Protein AF-A0A453BLA8-F1 (afdb_monomer_lite)

Secondary structure (DSSP, 8-state):
------------------------HHHHHHHHHH--HHHHHHHHHHHHHHT--TT-B-TTS-BHHHHHHHTT-HHHHHHHHHTT--TTPPPSSS---HHHHHHHTT-HHHHHHHHHTT--TT---TTS--SGGGTSS-----S-S-TT--BS--EEEEE-GGGTT-SSS-SEEEEEEE-GGGTT--EEEEEE-SSEEEEEETT--EEEEE--TTTTTSS-----

Foldseek 3Di:
DDDDDDDDDDDDPPPPPDPPPQLDQVQLLVCLQPNDPVSNVVSLVSCVVVVHDQLDADPQQDGSLLNNLLNLVQVSNLVSLVSPHDQCRAGDPFRDGSLLNCLLVVSVSSNVSSVVSPRDQCRATPVRDGSVCNFDPPPPPPQPPDQPQWDQWDWFFAACCQPQRCCPDGHHGPDTDTNCVSHPFGWDDKGGGPFKIWTAGPVGDIDIGGNCPPCSRVDPDPDD

Sequence (224 aa):
MEPLVSLPGALKQAGTRRPCTGCSVKDLCLVSKQGSIAEVESALALIKKNGGSIDGRNAFGLGALHLATWRNHLPIVRRLLDAGANPDARDGESGWSSLHRALHFGHLCIAGVLLQFGASLNLEDTKGRTPIDLLSGPVSQTNGDSPNSVATEVFSWGSGTNYQLGTGNAHIQKLPCKVDALHGSYIKTVAASKFHSVAVSSDGELYTWGFGRGGRLGHPDIQR

Structure (mmCIF, N/CA/C/O backbone):
data_AF-A0A453BLA8-F1
#
_entry.id   AF-A0A453BLA8-F1
#
loop_
_atom_site.group_PDB
_atom_site.id
_atom_site.type_symbol
_atom_site.label_atom_id
_atom_site.label_alt_id
_atom_site.label_comp_id
_atom_site.label_asym_id
_atom_site.label_entity_id
_atom_site.label_seq_id
_atom_site.pdbx_PDB_ins_code
_atom_site.Cartn_x
_atom_site.Cartn_y
_atom_site.Cartn_z
_atom_site.occupancy
_atom_site.B_iso_or_equiv
_atom_site.auth_seq_id
_atom_site.auth_comp_id
_atom_site.auth_asym_id
_atom_site.auth_atom_id
_atom_site.pdbx_PDB_model_num
ATOM 1 N N . MET A 1 1 ? 77.393 12.304 -40.694 1.00 42.38 1 MET A N 1
ATOM 2 C CA . MET A 1 1 ? 76.304 13.268 -40.958 1.00 42.38 1 MET A CA 1
ATOM 3 C C . MET A 1 1 ? 75.342 12.529 -41.873 1.00 42.38 1 MET A C 1
ATOM 5 O O . MET A 1 1 ? 75.514 12.548 -43.080 1.00 42.38 1 MET A O 1
ATOM 9 N N . GLU A 1 2 ? 74.462 11.732 -41.274 1.00 31.78 2 GLU A N 1
ATOM 10 C CA . GLU A 1 2 ? 73.517 10.859 -41.982 1.00 31.78 2 GLU A CA 1
ATOM 11 C C . GLU A 1 2 ? 72.284 11.660 -42.418 1.00 31.78 2 GLU A C 1
ATOM 13 O O . GLU A 1 2 ? 71.782 12.464 -41.625 1.00 31.78 2 GLU A O 1
ATOM 18 N N . PRO A 1 3 ? 71.746 11.398 -43.619 1.00 37.59 3 PRO A N 1
ATOM 19 C CA . PRO A 1 3 ? 70.325 11.586 -43.864 1.00 37.59 3 PRO A CA 1
ATOM 20 C C . PRO A 1 3 ? 69.637 10.335 -44.447 1.00 37.59 3 PRO A C 1
ATOM 22 O O . PRO A 1 3 ? 70.272 9.445 -45.000 1.00 37.59 3 PRO A O 1
ATOM 25 N N . LEU A 1 4 ? 68.300 10.387 -44.383 1.00 33.56 4 LEU A N 1
ATOM 26 C CA . LEU A 1 4 ? 67.273 9.539 -45.012 1.00 33.56 4 LEU A CA 1
ATOM 27 C C . LEU A 1 4 ? 66.902 8.199 -44.357 1.00 33.56 4 LEU A C 1
ATOM 29 O O . LEU A 1 4 ? 67.447 7.156 -44.686 1.00 33.56 4 LEU A O 1
ATOM 33 N N . VAL A 1 5 ? 65.777 8.224 -43.628 1.00 33.88 5 VAL A N 1
ATOM 34 C CA . VAL A 1 5 ? 64.708 7.217 -43.770 1.00 33.88 5 VAL A CA 1
ATOM 35 C C . VAL A 1 5 ? 63.345 7.918 -43.706 1.00 33.88 5 VAL A C 1
ATOM 37 O O . VAL A 1 5 ? 63.072 8.692 -42.790 1.00 33.88 5 VAL A O 1
ATOM 40 N N . SER A 1 6 ? 62.483 7.634 -44.683 1.00 35.19 6 SER A N 1
ATOM 41 C CA . SER A 1 6 ? 61.051 7.958 -44.687 1.00 35.19 6 SER A CA 1
ATOM 42 C C . SER A 1 6 ? 60.229 6.747 -44.227 1.00 35.19 6 SER A C 1
ATOM 44 O O . SER A 1 6 ? 60.559 5.625 -44.598 1.00 35.19 6 SER A O 1
ATOM 46 N N . LEU A 1 7 ? 59.114 6.966 -43.516 1.00 31.83 7 LEU A N 1
ATOM 47 C CA . LEU A 1 7 ? 57.967 6.042 -43.454 1.00 31.83 7 LEU A CA 1
ATOM 48 C C . LEU A 1 7 ? 56.661 6.813 -43.143 1.00 31.83 7 LEU A C 1
ATOM 50 O O . LEU A 1 7 ? 56.719 7.834 -42.454 1.00 31.83 7 LEU A O 1
ATOM 54 N N . PRO A 1 8 ? 55.486 6.364 -43.640 1.00 33.34 8 PRO A N 1
ATOM 55 C CA . PRO A 1 8 ? 54.230 7.111 -43.586 1.00 33.34 8 PRO A CA 1
ATOM 56 C C . PRO A 1 8 ? 53.448 6.870 -42.287 1.00 33.34 8 PRO A C 1
ATOM 58 O O . PRO A 1 8 ? 53.276 5.736 -41.839 1.00 33.34 8 PRO A O 1
ATOM 61 N N . GLY A 1 9 ? 52.896 7.948 -41.726 1.00 29.72 9 GLY A N 1
ATOM 62 C CA . GLY A 1 9 ? 51.940 7.894 -40.624 1.00 29.72 9 GLY A CA 1
ATOM 63 C C . GLY A 1 9 ? 50.567 7.418 -41.097 1.00 29.72 9 GLY A C 1
ATOM 64 O O . GLY A 1 9 ? 49.872 8.119 -41.830 1.00 29.72 9 GLY A O 1
ATOM 65 N N . ALA A 1 10 ? 50.160 6.229 -40.656 1.00 32.72 10 ALA A N 1
ATOM 66 C CA . ALA A 1 10 ? 48.800 5.734 -40.820 1.00 32.72 10 ALA A CA 1
ATOM 67 C C . ALA A 1 10 ? 47.852 6.447 -39.838 1.00 32.72 10 ALA A C 1
ATOM 69 O O . ALA A 1 10 ? 47.959 6.297 -38.619 1.00 32.72 10 ALA A O 1
ATOM 70 N N . LEU A 1 11 ? 46.890 7.192 -40.383 1.00 32.50 11 LEU A N 1
ATOM 71 C CA . LEU A 1 11 ? 45.719 7.702 -39.672 1.00 32.50 11 LEU A CA 1
ATOM 72 C C . LEU A 1 11 ? 44.870 6.523 -39.168 1.00 32.50 11 LEU A C 1
ATOM 74 O O . LEU A 1 11 ? 44.087 5.944 -39.920 1.00 32.50 11 LEU A O 1
ATOM 78 N N . LYS A 1 12 ? 44.976 6.180 -37.880 1.00 34.94 12 LYS A N 1
ATOM 79 C CA . LYS A 1 12 ? 43.917 5.427 -37.196 1.00 34.94 12 LYS A CA 1
ATOM 80 C C . LYS A 1 12 ? 42.827 6.412 -36.796 1.00 34.94 12 LYS A C 1
ATOM 82 O O . LYS A 1 12 ? 42.978 7.160 -35.834 1.00 34.94 12 LYS A O 1
ATOM 87 N N . GLN A 1 13 ? 41.731 6.399 -37.554 1.00 31.89 13 GLN A N 1
ATOM 88 C CA . GLN A 1 13 ? 40.464 6.993 -37.147 1.00 31.89 13 GLN A CA 1
ATOM 89 C C . GLN A 1 13 ? 40.097 6.459 -35.759 1.00 31.89 13 GLN A C 1
ATOM 91 O O . GLN A 1 13 ? 39.792 5.278 -35.582 1.00 31.89 13 GLN A O 1
ATOM 96 N N . ALA A 1 14 ? 40.148 7.345 -34.768 1.00 30.17 14 ALA A N 1
ATOM 97 C CA . ALA A 1 14 ? 39.510 7.127 -33.490 1.00 30.17 14 ALA A CA 1
ATOM 98 C C . ALA A 1 14 ? 38.005 7.043 -33.757 1.00 30.17 14 ALA A C 1
ATOM 100 O O . ALA A 1 14 ? 37.343 8.055 -33.981 1.00 30.17 14 ALA A O 1
ATOM 101 N N . GLY A 1 15 ? 37.481 5.817 -33.793 1.00 30.30 15 GLY A N 1
ATOM 102 C CA . GLY A 1 15 ? 36.049 5.583 -33.774 1.00 30.30 15 GLY A CA 1
ATOM 103 C C . GLY A 1 15 ? 35.478 6.300 -32.560 1.00 30.30 15 GLY A C 1
ATOM 104 O O . GLY A 1 15 ? 35.767 5.937 -31.419 1.00 30.30 15 GLY A O 1
ATOM 105 N N . THR A 1 16 ? 34.697 7.342 -32.814 1.00 33.53 16 THR A N 1
ATOM 106 C CA . THR A 1 16 ? 33.857 8.004 -31.829 1.00 33.53 16 THR A CA 1
ATOM 107 C C . THR A 1 16 ? 32.910 6.955 -31.263 1.00 33.53 16 THR A C 1
ATOM 109 O O . THR A 1 16 ? 31.847 6.669 -31.814 1.00 33.53 16 THR A O 1
ATOM 112 N N . ARG A 1 17 ? 33.306 6.334 -30.147 1.00 36.91 17 ARG A N 1
ATOM 113 C CA . ARG A 1 17 ? 32.373 5.594 -29.303 1.00 36.91 17 ARG A CA 1
ATOM 114 C C . ARG A 1 17 ? 31.345 6.612 -28.829 1.00 36.91 17 ARG A C 1
ATOM 116 O O . ARG A 1 17 ? 31.612 7.401 -27.928 1.00 36.91 17 ARG A O 1
ATOM 123 N N . ARG A 1 18 ? 30.180 6.613 -29.485 1.00 34.94 18 ARG A N 1
ATOM 124 C CA . ARG A 1 18 ? 28.969 7.247 -28.963 1.00 34.94 18 ARG A CA 1
ATOM 125 C C . ARG A 1 18 ? 28.819 6.803 -27.505 1.00 34.94 18 ARG A C 1
ATOM 127 O O . ARG A 1 18 ? 28.954 5.603 -27.249 1.00 34.94 18 ARG A O 1
ATOM 134 N N . PRO A 1 19 ? 28.542 7.707 -26.554 1.00 32.00 19 PRO A N 1
ATOM 135 C CA . PRO A 1 19 ? 28.147 7.263 -25.236 1.00 32.00 19 PRO A CA 1
ATOM 136 C C . PRO A 1 19 ? 26.821 6.530 -25.421 1.00 32.00 19 PRO A C 1
ATOM 138 O O . PRO A 1 19 ? 25.814 7.129 -25.794 1.00 32.00 19 PRO A O 1
ATOM 141 N N . CYS A 1 20 ? 26.834 5.212 -25.238 1.00 30.81 20 CYS A N 1
ATOM 142 C CA . CYS A 1 20 ? 25.615 4.454 -25.023 1.00 30.81 20 CYS A CA 1
ATOM 143 C C . CYS A 1 20 ? 24.984 5.046 -23.763 1.00 30.81 20 CYS A C 1
ATOM 145 O O . CYS A 1 20 ? 25.438 4.759 -22.657 1.00 30.81 20 CYS A O 1
ATOM 147 N N . THR A 1 21 ? 23.991 5.919 -23.914 1.00 44.19 21 THR A N 1
ATOM 148 C CA . THR A 1 21 ? 23.193 6.423 -22.796 1.00 44.19 21 THR A CA 1
ATOM 149 C C . THR A 1 21 ? 22.306 5.276 -22.328 1.00 44.19 21 THR A C 1
ATOM 151 O O . THR A 1 21 ? 21.144 5.160 -22.708 1.00 44.19 21 THR A O 1
ATOM 154 N N . GLY A 1 22 ? 22.904 4.332 -21.604 1.00 49.56 22 GLY A N 1
ATOM 155 C CA . GLY A 1 22 ? 22.178 3.240 -20.981 1.00 49.56 22 GLY A CA 1
ATOM 156 C C . GLY A 1 22 ? 21.259 3.821 -19.919 1.00 49.56 22 GLY A C 1
ATOM 157 O O . GLY A 1 22 ? 21.745 4.558 -19.063 1.00 49.56 22 GLY A O 1
ATOM 158 N N . CYS A 1 23 ? 19.961 3.490 -19.963 1.00 52.75 23 CYS A N 1
ATOM 159 C CA . CYS A 1 23 ? 19.088 3.717 -18.811 1.00 52.75 23 CYS A CA 1
ATOM 160 C C . CYS A 1 23 ? 19.775 3.081 -17.618 1.00 52.75 23 CYS A C 1
ATOM 162 O O . CYS A 1 23 ? 19.978 1.865 -17.570 1.00 52.75 23 CYS A O 1
ATOM 164 N N . SER A 1 24 ? 20.138 3.918 -16.672 1.00 68.62 24 SER A N 1
ATOM 165 C CA . SER A 1 24 ? 20.572 3.485 -15.371 1.00 68.62 24 SER A CA 1
ATOM 166 C C . SER A 1 24 ? 19.341 3.186 -14.521 1.00 68.62 24 SER A C 1
ATOM 168 O O . SER A 1 24 ? 18.249 3.710 -14.739 1.00 68.62 24 SER A O 1
ATOM 170 N N . VAL A 1 25 ? 19.535 2.398 -13.470 1.00 66.94 25 VAL A N 1
ATOM 171 C CA . VAL A 1 25 ? 18.564 2.250 -12.376 1.00 66.94 25 VAL A CA 1
ATOM 172 C C . VAL A 1 25 ? 18.066 3.615 -11.861 1.00 66.94 25 VAL A C 1
ATOM 174 O O . VAL A 1 25 ? 16.917 3.741 -11.441 1.00 66.94 25 VAL A O 1
ATOM 177 N N . LYS A 1 26 ? 18.900 4.667 -11.934 1.00 71.88 26 LYS A N 1
ATOM 178 C CA . LYS A 1 26 ? 18.507 6.032 -11.549 1.00 71.88 26 LYS A CA 1
ATOM 179 C C . LYS A 1 26 ? 17.377 6.568 -12.428 1.00 71.88 26 LYS A C 1
ATOM 181 O O . LYS A 1 26 ? 16.494 7.236 -11.898 1.00 71.88 26 LYS A O 1
ATOM 186 N N . ASP A 1 27 ? 17.377 6.236 -13.715 1.00 81.12 27 ASP A N 1
ATOM 187 C CA . ASP A 1 27 ? 16.380 6.711 -14.673 1.00 81.12 27 ASP A CA 1
ATOM 188 C C . ASP A 1 27 ? 15.026 6.045 -14.419 1.00 81.12 27 ASP A C 1
ATOM 190 O O . ASP A 1 27 ? 14.024 6.748 -14.319 1.00 81.12 27 ASP A O 1
ATOM 194 N N . LEU A 1 28 ? 14.994 4.724 -14.179 1.00 88.38 28 LEU A N 1
ATOM 195 C CA . LEU A 1 28 ? 13.755 4.018 -13.822 1.00 88.38 28 LEU A CA 1
ATOM 196 C C . LEU A 1 28 ? 13.168 4.531 -12.499 1.00 88.38 28 LEU A C 1
ATOM 198 O O . LEU A 1 28 ? 11.965 4.786 -12.406 1.00 88.38 28 LEU A O 1
ATOM 202 N N . CYS A 1 29 ? 14.005 4.716 -11.475 1.00 89.12 29 CYS A N 1
ATOM 203 C CA . CYS A 1 29 ? 13.566 5.268 -10.194 1.00 89.12 29 CYS A CA 1
ATOM 204 C C . CYS A 1 29 ? 13.018 6.697 -10.340 1.00 89.12 29 CYS A C 1
ATOM 206 O O . CYS A 1 29 ? 12.020 7.040 -9.703 1.00 89.12 29 CYS A O 1
ATOM 208 N N . LEU A 1 30 ? 13.638 7.527 -11.183 1.00 86.75 30 LEU A N 1
ATOM 209 C CA . LEU A 1 30 ? 13.192 8.894 -11.438 1.00 86.75 30 LEU A CA 1
ATOM 210 C C . LEU A 1 30 ? 11.819 8.922 -12.126 1.00 86.75 30 LEU A C 1
ATOM 212 O O . LEU A 1 30 ? 10.900 9.567 -11.615 1.00 86.75 30 LEU A O 1
ATOM 216 N N . VAL A 1 31 ? 11.649 8.181 -13.227 1.00 89.75 31 VAL A N 1
ATOM 217 C CA . VAL A 1 31 ? 10.369 8.147 -13.960 1.00 89.75 31 VAL A CA 1
ATOM 218 C C . VAL A 1 31 ? 9.265 7.462 -13.154 1.00 89.75 31 VAL A C 1
ATOM 220 O O . VAL A 1 31 ? 8.116 7.869 -13.231 1.00 89.75 31 VAL A O 1
ATOM 223 N N . SER A 1 32 ? 9.591 6.513 -12.273 1.00 88.44 32 SER A N 1
ATOM 224 C CA . SER A 1 32 ? 8.591 5.895 -11.382 1.00 88.44 32 SER A CA 1
ATOM 225 C C . SER A 1 32 ? 8.078 6.847 -10.294 1.00 88.44 32 SER A C 1
ATOM 227 O O . SER A 1 32 ? 6.995 6.643 -9.745 1.00 88.44 32 SER A O 1
ATOM 229 N N . LYS A 1 33 ? 8.848 7.891 -9.958 1.00 84.31 33 LYS A N 1
ATOM 230 C CA . LYS A 1 33 ? 8.471 8.898 -8.955 1.00 84.31 33 LYS A CA 1
ATOM 231 C C . LYS A 1 33 ? 7.571 9.999 -9.530 1.00 84.31 33 LYS A C 1
ATOM 233 O O . LYS A 1 33 ? 6.736 10.529 -8.794 1.00 84.31 33 LYS A O 1
ATOM 238 N N . GLN A 1 34 ? 7.789 10.383 -10.788 1.00 80.56 34 GLN A N 1
ATOM 239 C CA . GLN A 1 34 ? 7.214 11.608 -11.364 1.00 80.56 34 GLN A CA 1
ATOM 240 C C . GLN A 1 34 ? 6.723 11.471 -12.813 1.00 80.56 34 GLN A C 1
ATOM 242 O O . GLN A 1 34 ? 5.983 12.335 -13.278 1.00 80.56 34 GLN A O 1
ATOM 247 N N . GLY A 1 35 ? 7.155 10.433 -13.523 1.00 78.12 35 GLY A N 1
ATOM 248 C CA . GLY A 1 35 ? 6.922 10.252 -14.950 1.00 78.12 35 GLY A CA 1
ATOM 249 C C . GLY A 1 35 ? 5.583 9.602 -15.286 1.00 78.12 35 GLY A C 1
ATOM 250 O O . GLY A 1 35 ? 4.828 9.145 -14.426 1.00 78.12 35 GLY A O 1
ATOM 251 N N . SER A 1 36 ? 5.296 9.564 -16.581 1.00 88.56 36 SER A N 1
ATOM 252 C CA . SER A 1 36 ? 4.143 8.878 -17.161 1.00 88.56 36 SER A CA 1
ATOM 253 C C . SER A 1 36 ? 4.399 7.375 -17.334 1.00 88.56 36 SER A C 1
ATOM 255 O O . SER A 1 36 ? 5.539 6.910 -17.349 1.00 88.56 36 SER A O 1
ATOM 257 N N . ILE A 1 37 ? 3.332 6.597 -17.545 1.00 91.56 37 ILE A N 1
ATOM 258 C CA . ILE A 1 37 ? 3.443 5.159 -17.856 1.00 91.56 37 ILE A CA 1
ATOM 259 C C . ILE A 1 37 ? 4.318 4.926 -19.099 1.00 91.56 37 ILE A C 1
ATOM 261 O O . ILE A 1 37 ? 5.103 3.985 -19.119 1.00 91.56 37 ILE A O 1
ATOM 265 N N . ALA A 1 38 ? 4.238 5.797 -20.109 1.00 91.31 38 ALA A N 1
ATOM 266 C CA . ALA A 1 38 ? 5.023 5.670 -21.338 1.00 91.31 38 ALA A CA 1
ATOM 267 C C . ALA A 1 38 ? 6.539 5.809 -21.098 1.00 91.31 38 ALA A C 1
ATOM 269 O O . ALA A 1 38 ? 7.344 5.111 -21.719 1.00 91.31 38 ALA A O 1
ATOM 270 N N . GLU A 1 39 ? 6.939 6.681 -20.171 1.00 90.88 39 GLU A N 1
ATOM 271 C CA . GLU A 1 39 ? 8.345 6.844 -19.784 1.00 90.88 39 GLU A CA 1
ATOM 272 C C . GLU A 1 39 ? 8.839 5.646 -18.968 1.00 90.88 39 GLU A C 1
ATOM 274 O O . GLU A 1 39 ? 9.959 5.182 -19.179 1.00 90.88 39 GLU A O 1
ATOM 279 N N . VAL A 1 40 ? 7.991 5.100 -18.088 1.00 93.94 40 VAL A N 1
ATOM 280 C CA . VAL A 1 40 ? 8.285 3.863 -17.346 1.00 93.94 40 VAL A CA 1
ATOM 281 C C . VAL A 1 40 ? 8.477 2.689 -18.308 1.00 93.94 40 VAL A C 1
ATOM 283 O O . VAL A 1 40 ? 9.468 1.975 -18.194 1.00 93.94 40 VAL A O 1
ATOM 286 N N . GLU A 1 41 ? 7.596 2.521 -19.295 1.00 92.19 41 GLU A N 1
ATOM 287 C CA . GLU A 1 41 ? 7.724 1.494 -20.340 1.00 92.19 41 GLU A CA 1
ATOM 288 C C . GLU A 1 41 ? 9.025 1.632 -21.132 1.00 92.19 41 GLU A C 1
ATOM 290 O O . GLU A 1 41 ? 9.758 0.660 -21.328 1.00 92.19 41 GLU A O 1
ATOM 295 N N . SER A 1 42 ? 9.362 2.859 -21.530 1.00 91.38 42 SER A N 1
ATOM 296 C CA . SER A 1 42 ? 10.605 3.140 -22.254 1.00 91.38 42 SER A CA 1
ATOM 297 C C . SER A 1 42 ? 11.839 2.786 -21.414 1.00 91.38 42 SER A C 1
ATOM 299 O O . SER A 1 42 ? 12.783 2.171 -21.918 1.00 91.38 42 SER A O 1
ATOM 301 N N . ALA A 1 43 ? 11.819 3.116 -20.118 1.00 92.44 43 ALA A N 1
ATOM 302 C CA . ALA A 1 43 ? 12.894 2.780 -19.190 1.00 92.44 43 ALA A CA 1
ATOM 303 C C . ALA A 1 43 ? 13.011 1.262 -18.961 1.00 92.44 43 ALA A C 1
ATOM 305 O O . ALA A 1 43 ? 14.117 0.718 -18.999 1.00 92.44 43 ALA A O 1
ATOM 306 N N . LEU A 1 44 ? 11.886 0.560 -18.785 1.00 92.44 44 LEU A N 1
ATOM 307 C CA . LEU A 1 44 ? 11.845 -0.899 -18.635 1.00 92.44 44 LEU A CA 1
ATOM 308 C C . LEU A 1 44 ? 12.371 -1.615 -19.886 1.00 92.44 44 LEU A C 1
ATOM 310 O O . LEU A 1 44 ? 13.176 -2.543 -19.773 1.00 92.44 44 LEU A O 1
ATOM 314 N N . ALA A 1 45 ? 11.987 -1.156 -21.080 1.00 91.38 45 ALA A N 1
ATOM 315 C CA . ALA A 1 45 ? 12.483 -1.698 -22.341 1.00 91.38 45 ALA A CA 1
ATOM 316 C C . ALA A 1 45 ? 14.007 -1.550 -22.467 1.00 91.38 45 ALA A C 1
ATOM 318 O O . ALA A 1 45 ? 14.696 -2.484 -22.892 1.00 91.38 45 ALA A O 1
ATOM 319 N N . LEU A 1 46 ? 14.554 -0.402 -22.056 1.00 90.00 46 LEU A N 1
ATOM 320 C CA . LEU A 1 46 ? 15.993 -0.158 -22.104 1.00 90.00 46 LEU A CA 1
ATOM 321 C C . LEU A 1 46 ? 16.758 -0.986 -21.059 1.00 90.00 46 LEU A C 1
ATOM 323 O O . LEU A 1 46 ? 17.826 -1.513 -21.368 1.00 90.00 46 LEU A O 1
ATOM 327 N N . ILE A 1 47 ? 16.194 -1.176 -19.863 1.00 89.00 47 ILE A N 1
ATOM 328 C CA . ILE A 1 47 ? 16.743 -2.075 -18.837 1.00 89.00 47 ILE A CA 1
ATOM 329 C C . ILE A 1 47 ? 16.783 -3.517 -19.347 1.00 89.00 47 ILE A C 1
ATOM 331 O O . ILE A 1 47 ? 17.831 -4.155 -19.265 1.00 89.00 47 ILE A O 1
ATOM 335 N N . LYS A 1 48 ? 15.696 -4.004 -19.958 1.00 88.00 48 LYS A N 1
ATOM 336 C CA . LYS A 1 48 ? 15.638 -5.350 -20.546 1.00 88.00 48 LYS A CA 1
ATOM 337 C C . LYS A 1 48 ? 16.675 -5.535 -21.655 1.00 88.00 48 LYS A C 1
ATOM 339 O O . LYS A 1 48 ? 17.350 -6.558 -21.693 1.00 88.00 48 LYS A O 1
ATOM 344 N N . LYS A 1 49 ? 16.841 -4.537 -22.531 1.00 88.94 49 LYS A N 1
ATOM 345 C CA . LYS A 1 49 ? 17.838 -4.560 -23.615 1.00 88.94 49 LYS A CA 1
ATOM 346 C C . LYS A 1 49 ? 19.276 -4.609 -23.093 1.00 88.94 49 LYS A C 1
ATOM 348 O O . LYS A 1 49 ? 20.120 -5.264 -23.696 1.00 88.94 49 LYS A O 1
ATOM 353 N N . ASN A 1 50 ? 19.544 -3.917 -21.989 1.00 86.62 50 ASN A N 1
ATOM 354 C CA . ASN A 1 50 ? 20.883 -3.805 -21.415 1.00 86.62 50 ASN A CA 1
ATOM 355 C C . ASN A 1 50 ? 21.181 -4.877 -20.350 1.00 86.62 50 ASN A C 1
ATOM 357 O O . ASN A 1 50 ? 22.278 -4.876 -19.800 1.00 86.62 50 ASN A O 1
ATOM 361 N N . GLY A 1 51 ? 20.227 -5.765 -20.036 1.00 82.12 51 GLY A N 1
ATOM 362 C CA . GLY A 1 51 ? 20.372 -6.772 -18.978 1.00 82.12 51 GLY A CA 1
ATOM 363 C C . GLY A 1 51 ? 20.428 -6.181 -17.563 1.00 82.12 51 GLY A C 1
ATOM 364 O O . GLY A 1 51 ? 21.059 -6.753 -16.679 1.00 82.12 51 GLY A O 1
ATOM 365 N N . GLY A 1 52 ? 19.822 -5.010 -17.349 1.00 82.62 52 GLY A N 1
ATOM 366 C CA . GLY A 1 52 ? 19.758 -4.372 -16.036 1.00 82.62 52 GLY A CA 1
ATOM 367 C C . GLY A 1 52 ? 18.723 -5.021 -15.111 1.00 82.62 52 GLY A C 1
ATOM 368 O O . GLY A 1 52 ? 17.806 -5.705 -15.561 1.00 82.62 52 GLY A O 1
ATOM 369 N N . SER A 1 53 ? 18.840 -4.760 -13.808 1.00 87.81 53 SER A N 1
ATOM 370 C CA . SER A 1 53 ? 17.858 -5.206 -12.812 1.00 87.81 53 SER A CA 1
ATOM 371 C C . SER A 1 53 ? 16.754 -4.165 -12.607 1.00 87.81 53 SER A C 1
ATOM 373 O O . SER A 1 53 ? 17.044 -2.991 -12.360 1.00 87.81 53 SER A O 1
ATOM 375 N N . ILE A 1 54 ? 15.495 -4.611 -12.668 1.00 90.81 54 ILE A N 1
ATOM 376 C CA . ILE A 1 54 ? 14.303 -3.797 -12.369 1.00 90.81 54 ILE A CA 1
ATOM 377 C C . ILE A 1 54 ? 14.267 -3.411 -10.880 1.00 90.81 54 ILE A C 1
ATOM 379 O O . ILE A 1 54 ? 13.861 -2.302 -10.536 1.00 90.81 54 ILE A O 1
ATOM 383 N N . ASP A 1 55 ? 14.777 -4.284 -10.006 1.00 92.31 55 ASP A N 1
ATOM 384 C CA . ASP A 1 55 ? 14.815 -4.089 -8.549 1.00 92.31 55 ASP A CA 1
ATOM 385 C C . ASP A 1 55 ? 16.038 -3.288 -8.075 1.00 92.31 55 ASP A C 1
ATOM 387 O O . ASP A 1 55 ? 16.318 -3.184 -6.875 1.00 92.31 55 ASP A O 1
ATOM 391 N N . GLY A 1 56 ? 16.792 -2.716 -9.018 1.00 90.00 56 GLY A N 1
ATOM 392 C CA . GLY A 1 56 ? 17.905 -1.837 -8.711 1.00 90.00 56 GLY A CA 1
ATOM 393 C C . GLY A 1 56 ? 17.477 -0.674 -7.810 1.00 90.00 56 GLY A C 1
ATOM 394 O O . GLY A 1 56 ? 16.378 -0.128 -7.929 1.00 90.00 56 GLY A O 1
ATOM 395 N N . ARG A 1 57 ? 18.380 -0.258 -6.918 1.00 91.31 57 ARG A N 1
ATOM 396 C CA . ARG A 1 57 ? 18.147 0.838 -5.969 1.00 91.31 57 ARG A CA 1
ATOM 397 C C . ARG A 1 57 ? 18.904 2.099 -6.373 1.00 91.31 57 ARG A C 1
ATOM 399 O O . ARG A 1 57 ? 20.000 2.038 -6.928 1.00 91.31 57 ARG A O 1
ATOM 406 N N . ASN A 1 58 ? 18.322 3.256 -6.075 1.00 89.94 58 ASN A N 1
ATOM 407 C CA . ASN A 1 58 ? 18.997 4.545 -6.197 1.00 89.94 58 ASN A CA 1
ATOM 408 C C . ASN A 1 58 ? 19.954 4.798 -5.008 1.00 89.94 58 ASN A C 1
ATOM 410 O O . ASN A 1 58 ? 20.105 3.961 -4.121 1.00 89.94 58 ASN A O 1
ATOM 414 N N . ALA A 1 59 ? 20.575 5.981 -4.967 1.00 88.88 59 ALA A N 1
ATOM 415 C CA . ALA A 1 59 ? 21.511 6.370 -3.905 1.00 88.88 59 ALA A CA 1
ATOM 416 C C . ALA A 1 59 ? 20.891 6.430 -2.492 1.00 88.88 59 ALA A C 1
ATOM 418 O O . ALA A 1 59 ? 21.624 6.402 -1.512 1.00 88.88 59 ALA A O 1
ATOM 419 N N . PHE A 1 60 ? 19.560 6.483 -2.382 1.00 88.19 60 PHE A N 1
ATOM 420 C CA . PHE A 1 60 ? 18.826 6.450 -1.112 1.00 88.19 60 PHE A CA 1
ATOM 421 C C . PHE A 1 60 ? 18.398 5.028 -0.719 1.00 88.19 60 PHE A C 1
ATOM 423 O O . PHE A 1 60 ? 17.594 4.850 0.188 1.00 88.19 60 PHE A O 1
ATOM 430 N N . GLY A 1 61 ? 18.859 4.002 -1.441 1.00 92.81 61 GLY A N 1
ATOM 431 C CA . GLY A 1 61 ? 18.459 2.621 -1.190 1.00 92.81 61 GLY A CA 1
ATOM 432 C C . GLY A 1 61 ? 17.018 2.305 -1.603 1.00 92.81 61 GLY A C 1
ATOM 433 O O . GLY A 1 61 ? 16.488 1.287 -1.171 1.00 92.81 61 GLY A O 1
ATOM 434 N N . LEU A 1 62 ? 16.381 3.131 -2.441 1.00 94.06 62 LEU A N 1
ATOM 435 C CA . LEU A 1 62 ? 15.007 2.919 -2.904 1.00 94.06 62 LEU A CA 1
ATOM 436 C C . LEU A 1 62 ? 14.974 2.394 -4.340 1.00 94.06 62 LEU A C 1
ATOM 438 O O . LEU A 1 62 ? 15.600 2.964 -5.237 1.00 94.06 62 LEU A O 1
ATOM 442 N N . GLY A 1 63 ? 14.200 1.331 -4.549 1.00 94.75 63 GLY A N 1
ATOM 443 C CA . GLY A 1 63 ? 13.834 0.832 -5.879 1.00 94.75 63 GLY A CA 1
ATOM 444 C C . GLY A 1 63 ? 12.623 1.551 -6.485 1.00 94.75 63 GLY A C 1
ATOM 445 O O . GLY A 1 63 ? 11.890 2.264 -5.793 1.00 94.75 63 GLY A O 1
ATOM 446 N N . ALA A 1 64 ? 12.382 1.316 -7.774 1.00 95.94 64 ALA A N 1
ATOM 447 C CA . ALA A 1 64 ? 11.284 1.917 -8.532 1.00 95.94 64 ALA A CA 1
ATOM 448 C C . ALA A 1 64 ? 9.901 1.655 -7.906 1.00 95.94 64 ALA A C 1
ATOM 450 O O . ALA A 1 64 ? 9.104 2.583 -7.743 1.00 95.94 64 ALA A O 1
ATOM 451 N N . LEU A 1 65 ? 9.652 0.413 -7.472 1.00 97.12 65 LEU A N 1
ATOM 452 C CA . LEU A 1 65 ? 8.381 -0.001 -6.871 1.00 97.12 65 LEU A CA 1
ATOM 453 C C . LEU A 1 65 ? 8.082 0.744 -5.557 1.00 97.12 65 LEU A C 1
ATOM 455 O O . LEU A 1 65 ? 6.950 1.179 -5.334 1.00 97.12 65 LEU A O 1
ATOM 459 N N . HIS A 1 66 ? 9.109 0.994 -4.736 1.00 96.69 66 HIS A N 1
ATOM 460 C CA . HIS A 1 66 ? 8.981 1.776 -3.503 1.00 96.69 66 HIS A CA 1
ATOM 461 C C . HIS A 1 66 ? 8.551 3.218 -3.787 1.00 96.69 66 HIS A C 1
ATOM 463 O O . HIS A 1 66 ? 7.683 3.759 -3.099 1.00 96.69 66 HIS A O 1
ATOM 469 N N . LEU A 1 67 ? 9.153 3.843 -4.805 1.00 95.12 67 LEU A N 1
ATOM 470 C CA . LEU A 1 67 ? 8.871 5.228 -5.186 1.00 95.12 67 LEU A CA 1
ATOM 471 C C . LEU A 1 67 ? 7.460 5.371 -5.763 1.00 95.12 67 LEU A C 1
ATOM 473 O O . LEU A 1 67 ? 6.721 6.256 -5.330 1.00 95.12 67 LEU A O 1
ATOM 477 N N . ALA A 1 68 ? 7.054 4.468 -6.659 1.00 96.25 68 ALA A N 1
ATOM 478 C CA . ALA A 1 68 ? 5.696 4.440 -7.201 1.00 96.25 68 ALA A CA 1
ATOM 479 C C . ALA A 1 68 ? 4.648 4.224 -6.092 1.00 96.25 68 ALA A C 1
ATOM 481 O O . ALA A 1 68 ? 3.628 4.919 -6.042 1.00 96.25 68 ALA A O 1
ATOM 482 N N . THR A 1 69 ? 4.939 3.325 -5.144 1.00 95.50 69 THR A N 1
ATOM 483 C CA . THR A 1 69 ? 4.081 3.061 -3.980 1.00 95.50 69 THR A CA 1
ATOM 484 C C . THR A 1 69 ? 3.965 4.275 -3.065 1.00 95.50 69 THR A C 1
ATOM 486 O O . THR A 1 69 ? 2.863 4.632 -2.651 1.00 95.50 69 THR A O 1
ATOM 489 N N . TRP A 1 70 ? 5.077 4.957 -2.773 1.00 91.31 70 TRP A N 1
ATOM 490 C CA . TRP A 1 70 ? 5.077 6.166 -1.945 1.00 91.31 70 TRP A CA 1
ATOM 491 C C . TRP A 1 70 ? 4.215 7.282 -2.543 1.00 91.31 70 TRP A C 1
ATOM 493 O O . TRP A 1 70 ? 3.545 8.011 -1.815 1.00 91.31 70 TRP A O 1
ATOM 503 N N . ARG A 1 71 ? 4.202 7.397 -3.872 1.00 90.19 71 ARG A N 1
ATOM 504 C CA . ARG A 1 71 ? 3.414 8.395 -4.604 1.00 90.19 71 ARG A CA 1
ATOM 505 C C . ARG A 1 71 ? 1.954 7.990 -4.815 1.00 90.19 71 ARG A C 1
ATOM 507 O O . ARG A 1 71 ? 1.192 8.775 -5.369 1.00 90.19 71 ARG A O 1
ATOM 514 N N . ASN A 1 72 ? 1.561 6.799 -4.358 1.00 90.44 72 ASN A N 1
ATOM 515 C CA . ASN A 1 72 ? 0.251 6.202 -4.601 1.00 90.44 72 ASN A CA 1
ATOM 516 C C . ASN A 1 72 ? -0.095 6.074 -6.104 1.00 90.44 72 ASN A C 1
ATOM 518 O O . ASN A 1 72 ? -1.250 6.216 -6.504 1.00 90.44 72 ASN A O 1
ATOM 522 N N . HIS A 1 73 ? 0.903 5.813 -6.958 1.00 93.44 73 HIS A N 1
ATOM 523 C CA . HIS A 1 73 ? 0.718 5.685 -8.407 1.00 93.44 73 HIS A CA 1
ATOM 524 C C . HIS A 1 73 ? 0.390 4.244 -8.816 1.00 93.44 73 HIS A C 1
ATOM 526 O O . HIS A 1 73 ? 1.223 3.529 -9.372 1.00 93.44 73 HIS A O 1
ATOM 532 N N . LEU A 1 74 ? -0.858 3.831 -8.570 1.00 93.19 74 LEU A N 1
ATOM 533 C CA . LEU A 1 74 ? -1.355 2.480 -8.863 1.00 93.19 74 LEU A CA 1
ATOM 534 C C . LEU A 1 74 ? -1.047 1.976 -10.292 1.00 93.19 74 LEU A C 1
ATOM 536 O O . LEU A 1 74 ? -0.604 0.832 -10.408 1.00 93.19 74 LEU A O 1
ATOM 540 N N . PRO A 1 75 ? -1.218 2.772 -11.372 1.00 95.62 75 PRO A N 1
ATOM 541 C CA . PRO A 1 75 ? -0.926 2.283 -12.720 1.00 95.62 75 PRO A CA 1
ATOM 542 C C . PRO A 1 75 ? 0.549 1.917 -12.922 1.00 95.62 75 PRO A C 1
ATOM 544 O O . PRO A 1 75 ? 0.848 0.885 -13.512 1.00 95.62 75 PRO A O 1
ATOM 547 N N . ILE A 1 76 ? 1.470 2.722 -12.381 1.00 96.19 76 ILE A N 1
ATOM 548 C CA . ILE A 1 76 ? 2.914 2.460 -12.457 1.00 96.19 76 ILE A CA 1
ATOM 549 C C . ILE A 1 76 ? 3.279 1.249 -11.596 1.00 96.19 76 ILE A C 1
ATOM 551 O O . ILE A 1 76 ? 4.054 0.408 -12.038 1.00 96.19 76 ILE A O 1
ATOM 555 N N . VAL A 1 77 ? 2.692 1.114 -10.401 1.00 97.38 77 VAL A N 1
ATOM 556 C CA . VAL A 1 77 ? 2.904 -0.063 -9.540 1.00 97.38 77 VAL A CA 1
ATOM 557 C C . VAL A 1 77 ? 2.523 -1.352 -10.265 1.00 97.38 77 VAL A C 1
ATOM 559 O O . VAL A 1 77 ? 3.346 -2.261 -10.334 1.00 97.38 77 VAL A O 1
ATOM 562 N N . ARG A 1 78 ? 1.319 -1.421 -10.852 1.00 97.06 78 ARG A N 1
ATOM 563 C CA . ARG A 1 78 ? 0.894 -2.585 -11.651 1.00 97.06 78 ARG A CA 1
ATOM 564 C C . ARG A 1 78 ? 1.877 -2.862 -12.780 1.00 97.06 78 ARG A C 1
ATOM 566 O O . ARG A 1 78 ? 2.298 -3.996 -12.960 1.00 97.06 78 ARG A O 1
ATOM 573 N N . ARG A 1 79 ? 2.294 -1.811 -13.489 1.00 96.81 79 ARG A N 1
ATOM 574 C CA . ARG A 1 79 ? 3.206 -1.934 -14.624 1.00 96.81 79 ARG A CA 1
ATOM 575 C C . ARG A 1 79 ? 4.568 -2.511 -14.248 1.00 96.81 79 ARG A C 1
ATOM 577 O O . ARG A 1 79 ? 5.065 -3.391 -14.942 1.00 96.81 79 ARG A O 1
ATOM 584 N N . LEU A 1 80 ? 5.144 -2.044 -13.141 1.00 96.81 80 LEU A N 1
ATOM 585 C CA . LEU A 1 80 ? 6.408 -2.552 -12.607 1.00 96.81 80 LEU A CA 1
ATOM 586 C C . LEU A 1 80 ? 6.287 -4.021 -12.177 1.00 96.81 80 LEU A C 1
ATOM 588 O O . LEU A 1 80 ? 7.160 -4.819 -12.503 1.00 96.81 80 LEU A O 1
ATOM 592 N N . LEU A 1 81 ? 5.202 -4.386 -11.491 1.00 97.81 81 LEU A N 1
ATOM 593 C CA . LEU A 1 81 ? 4.955 -5.762 -11.047 1.00 97.81 81 LEU A CA 1
ATOM 594 C C . LEU A 1 81 ? 4.750 -6.722 -12.222 1.00 97.81 81 LEU A C 1
ATOM 596 O O . LEU A 1 81 ? 5.384 -7.770 -12.281 1.00 97.81 81 LEU A O 1
ATOM 600 N N . ASP A 1 82 ? 3.948 -6.332 -13.210 1.00 96.94 82 ASP A N 1
ATOM 601 C CA . ASP A 1 82 ? 3.761 -7.101 -14.441 1.00 96.94 82 ASP A CA 1
ATOM 602 C C . ASP A 1 82 ? 5.060 -7.223 -15.265 1.00 96.94 82 ASP A C 1
ATOM 604 O O . ASP A 1 82 ? 5.208 -8.144 -16.066 1.00 96.94 82 ASP A O 1
ATOM 608 N N . ALA A 1 83 ? 6.001 -6.285 -15.110 1.00 95.31 83 ALA A N 1
ATOM 609 C CA . ALA A 1 83 ? 7.335 -6.371 -15.704 1.00 95.31 83 ALA A CA 1
ATOM 610 C C . ALA A 1 83 ? 8.289 -7.292 -14.917 1.00 95.31 83 ALA A C 1
ATOM 612 O O . ALA A 1 83 ? 9.421 -7.499 -15.353 1.00 95.31 83 ALA A O 1
ATOM 613 N N . GLY A 1 84 ? 7.838 -7.858 -13.793 1.00 95.06 84 GLY A N 1
ATOM 614 C CA . GLY A 1 84 ? 8.596 -8.787 -12.959 1.00 95.06 84 GLY A CA 1
ATOM 615 C C . GLY A 1 84 ? 9.353 -8.134 -11.803 1.00 95.06 84 GLY A C 1
ATOM 616 O O . GLY A 1 84 ? 10.290 -8.746 -11.298 1.00 95.06 84 GLY A O 1
ATOM 617 N N . ALA A 1 85 ? 8.995 -6.912 -11.390 1.00 96.88 85 ALA A N 1
ATOM 618 C CA . ALA A 1 85 ? 9.552 -6.326 -10.169 1.00 96.88 85 ALA A CA 1
ATOM 619 C C . ALA A 1 85 ? 9.220 -7.203 -8.954 1.00 96.88 85 ALA A C 1
ATOM 621 O O . ALA A 1 85 ? 8.071 -7.617 -8.779 1.00 96.88 85 ALA A O 1
ATOM 622 N N . ASN A 1 86 ? 10.205 -7.446 -8.092 1.00 97.62 86 ASN A N 1
ATOM 623 C CA . ASN A 1 86 ? 10.011 -8.240 -6.889 1.00 97.62 86 ASN A CA 1
ATOM 624 C C . ASN A 1 86 ? 9.186 -7.441 -5.853 1.00 97.62 86 ASN A C 1
ATOM 626 O O . ASN A 1 86 ? 9.669 -6.420 -5.347 1.00 97.62 86 ASN A O 1
ATOM 630 N N . PRO A 1 87 ? 7.971 -7.891 -5.482 1.00 97.50 87 PRO A N 1
ATOM 631 C CA . PRO A 1 87 ? 7.134 -7.189 -4.507 1.00 97.50 87 PRO A CA 1
ATOM 632 C C . PRO A 1 87 ? 7.747 -7.138 -3.096 1.00 97.50 87 PRO A C 1
ATOM 634 O O . PRO A 1 87 ? 7.479 -6.195 -2.343 1.00 97.50 87 PRO A O 1
ATOM 637 N N . ASP A 1 88 ? 8.606 -8.107 -2.770 1.00 98.12 88 ASP A N 1
ATOM 638 C CA . ASP A 1 88 ? 9.300 -8.246 -1.487 1.00 98.12 88 ASP A CA 1
ATOM 639 C C . ASP A 1 88 ? 10.711 -7.640 -1.502 1.00 98.12 88 ASP A C 1
ATOM 641 O O . ASP A 1 88 ? 11.462 -7.764 -0.529 1.00 98.12 88 ASP A O 1
ATOM 645 N N . ALA A 1 89 ? 11.090 -6.941 -2.580 1.00 97.00 89 ALA A N 1
ATOM 646 C CA . ALA A 1 89 ? 12.321 -6.162 -2.600 1.00 97.00 89 ALA A CA 1
ATOM 647 C C . ALA A 1 89 ? 12.329 -5.182 -1.418 1.00 97.00 89 ALA A C 1
ATOM 649 O O . ALA A 1 89 ? 11.381 -4.425 -1.227 1.00 97.00 89 ALA A O 1
ATOM 650 N N . ARG A 1 90 ? 13.411 -5.198 -0.634 1.00 96.75 90 ARG A N 1
ATOM 651 C CA . ARG A 1 90 ? 13.567 -4.363 0.564 1.00 96.75 90 ARG A CA 1
A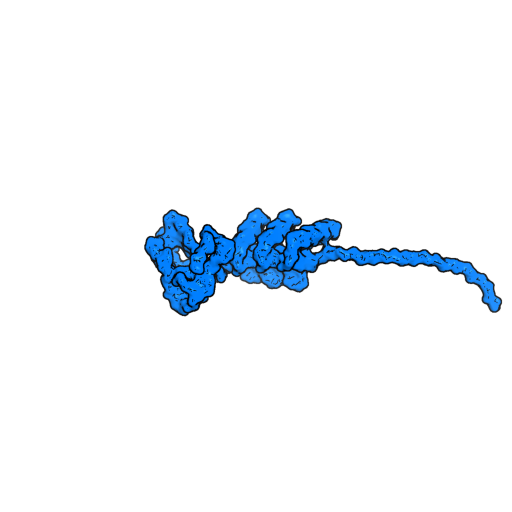TOM 652 C C . ARG A 1 90 ? 14.326 -3.084 0.238 1.00 96.75 90 ARG A C 1
ATOM 654 O O . ARG A 1 90 ? 15.285 -3.122 -0.534 1.00 96.75 90 ARG A O 1
ATOM 661 N N . ASP A 1 91 ? 13.943 -1.969 0.843 1.00 95.44 91 ASP A N 1
ATOM 662 C CA . ASP A 1 91 ? 14.739 -0.747 0.806 1.00 95.44 91 ASP A CA 1
ATOM 663 C C . ASP A 1 91 ? 16.037 -0.871 1.625 1.00 95.44 91 ASP A C 1
ATOM 665 O O . ASP A 1 91 ? 16.283 -1.858 2.324 1.00 95.44 91 ASP A O 1
ATOM 669 N N . GLY A 1 92 ? 16.942 0.091 1.441 1.00 93.19 92 GLY A N 1
ATOM 670 C CA . GLY A 1 92 ? 18.249 0.103 2.104 1.00 93.19 92 GLY A CA 1
ATOM 671 C C . GLY A 1 92 ? 18.260 0.701 3.512 1.00 93.19 92 GLY A C 1
ATOM 672 O O . GLY A 1 92 ? 19.248 0.523 4.211 1.00 93.19 92 GLY A O 1
ATOM 673 N N . GLU A 1 93 ? 17.209 1.414 3.919 1.00 90.12 93 GLU A N 1
ATOM 674 C CA . GLU A 1 93 ? 17.204 2.191 5.167 1.00 90.12 93 GLU A CA 1
ATOM 675 C C . GLU A 1 93 ? 16.420 1.488 6.278 1.00 90.12 93 GLU A C 1
ATOM 677 O O . GLU A 1 93 ? 16.945 1.225 7.357 1.00 90.12 93 GLU A O 1
ATOM 682 N N . SER A 1 94 ? 15.155 1.162 6.015 1.00 93.06 94 SER A N 1
ATOM 683 C CA . SER A 1 94 ? 14.260 0.539 6.997 1.00 93.06 94 SER A CA 1
ATOM 684 C C . SER A 1 94 ? 14.139 -0.970 6.785 1.00 93.06 94 SER A C 1
ATOM 686 O O . SER A 1 94 ? 13.540 -1.669 7.598 1.00 93.06 94 SER A O 1
ATOM 688 N N . GLY A 1 95 ? 14.667 -1.486 5.673 1.00 96.12 95 GLY A N 1
ATOM 689 C CA . GLY A 1 95 ? 14.399 -2.839 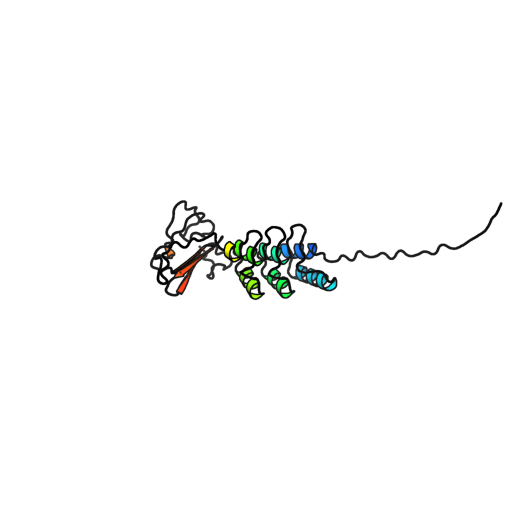5.207 1.00 96.12 95 GLY A CA 1
ATOM 690 C C . GLY A 1 95 ? 12.928 -3.042 4.853 1.00 96.12 95 GLY A C 1
ATOM 691 O O . GLY A 1 95 ? 12.453 -4.175 4.925 1.00 96.12 95 GLY A O 1
ATOM 692 N N . TRP A 1 96 ? 12.206 -1.970 4.518 1.00 97.12 96 TRP A N 1
ATOM 693 C CA . TRP A 1 96 ? 10.790 -2.025 4.159 1.00 97.12 96 TRP A CA 1
ATOM 694 C C . TRP A 1 96 ? 10.621 -2.531 2.738 1.00 97.12 96 TRP A C 1
ATOM 696 O O . TRP A 1 96 ? 11.335 -2.101 1.840 1.00 97.12 96 TRP A O 1
ATOM 706 N N . SER A 1 97 ? 9.631 -3.393 2.530 1.00 97.56 97 SER A N 1
ATOM 707 C CA . SER A 1 97 ? 9.099 -3.668 1.194 1.00 97.56 97 SER A CA 1
ATOM 708 C C . SER A 1 97 ? 8.079 -2.613 0.769 1.00 97.56 97 SER A C 1
ATOM 710 O O . SER A 1 97 ? 7.644 -1.758 1.553 1.00 97.56 97 SER A O 1
ATOM 712 N N . SER A 1 98 ? 7.624 -2.696 -0.480 1.00 97.69 98 SER A N 1
ATOM 713 C CA . SER A 1 98 ? 6.540 -1.832 -0.955 1.00 97.69 98 SER A CA 1
ATOM 714 C C . SER A 1 98 ? 5.236 -2.059 -0.177 1.00 97.69 98 SER A C 1
ATOM 716 O O . SER A 1 98 ? 4.496 -1.100 0.039 1.00 97.69 98 SER A O 1
ATOM 718 N N . LEU A 1 99 ? 4.983 -3.270 0.338 1.00 97.00 99 LEU A N 1
ATOM 719 C CA . LEU A 1 99 ? 3.781 -3.558 1.128 1.00 97.00 99 LEU A CA 1
ATOM 720 C C . LEU A 1 99 ? 3.790 -2.844 2.486 1.00 97.00 99 LEU A C 1
ATOM 722 O O . LEU A 1 99 ? 2.789 -2.222 2.836 1.00 97.00 99 LEU A O 1
ATOM 726 N N . HIS A 1 100 ? 4.926 -2.823 3.194 1.00 95.62 100 HIS A N 1
ATOM 727 C CA . HIS A 1 100 ? 5.085 -2.030 4.425 1.00 95.62 100 HIS A CA 1
ATOM 728 C C . HIS A 1 100 ? 4.687 -0.574 4.196 1.00 95.62 100 HIS A C 1
ATOM 730 O O . HIS A 1 100 ? 3.926 0.018 4.958 1.00 95.62 100 HIS A O 1
ATOM 736 N N . ARG A 1 101 ? 5.184 0.001 3.098 1.00 94.94 101 ARG A N 1
ATOM 737 C CA . ARG A 1 101 ? 4.933 1.393 2.744 1.00 94.94 101 ARG A CA 1
ATOM 738 C C . ARG A 1 101 ? 3.465 1.612 2.383 1.00 94.94 101 ARG A C 1
ATOM 740 O O . ARG A 1 101 ? 2.860 2.568 2.860 1.00 94.94 101 ARG A O 1
ATOM 747 N N . ALA A 1 102 ? 2.880 0.725 1.583 1.00 93.12 102 ALA A N 1
ATOM 748 C CA . ALA A 1 102 ? 1.471 0.803 1.221 1.00 93.12 102 ALA A CA 1
ATOM 749 C C . ALA A 1 102 ? 0.570 0.787 2.464 1.00 93.12 102 ALA A C 1
ATOM 751 O O . ALA A 1 102 ? -0.293 1.652 2.595 1.00 93.12 102 ALA A O 1
ATOM 752 N N . LEU A 1 103 ? 0.816 -0.126 3.404 1.00 87.12 103 LEU A N 1
ATOM 753 C CA . LEU A 1 103 ? 0.038 -0.243 4.636 1.00 87.12 103 LEU A CA 1
ATOM 754 C C . LEU A 1 103 ? 0.265 0.944 5.583 1.00 87.12 103 LEU A C 1
ATOM 756 O O . LEU A 1 103 ? -0.701 1.570 6.013 1.00 87.12 103 LEU A O 1
ATOM 760 N N . HIS A 1 104 ? 1.518 1.356 5.797 1.00 86.06 104 HIS A N 1
ATOM 761 C CA . HIS A 1 104 ? 1.854 2.500 6.650 1.00 86.06 104 HIS A CA 1
ATOM 762 C C . HIS A 1 104 ? 1.221 3.828 6.186 1.00 86.06 104 HIS A C 1
ATOM 764 O O . HIS A 1 104 ? 0.880 4.690 7.000 1.00 86.06 104 HIS A O 1
ATOM 770 N N . PHE A 1 105 ? 1.075 4.033 4.871 1.00 82.88 105 PHE A N 1
ATOM 771 C CA . PHE A 1 105 ? 0.433 5.227 4.305 1.00 82.88 105 PHE A CA 1
ATOM 772 C C . PHE A 1 105 ? -1.059 5.031 3.978 1.00 82.88 105 PHE A C 1
ATOM 774 O O . PHE A 1 105 ? -1.702 5.971 3.509 1.00 82.88 105 PHE A O 1
ATOM 781 N N . GLY A 1 106 ? -1.630 3.848 4.230 1.00 80.56 106 GLY A N 1
ATOM 782 C CA . GLY A 1 106 ? -3.032 3.543 3.932 1.00 80.56 106 GLY A CA 1
ATOM 783 C C . GLY A 1 106 ? -3.357 3.502 2.432 1.00 80.56 106 GLY A C 1
ATOM 784 O O . GLY A 1 106 ? -4.469 3.831 2.023 1.00 80.56 106 GLY A O 1
ATOM 785 N N . HIS A 1 107 ? -2.396 3.142 1.581 1.00 86.56 107 HIS A N 1
ATOM 786 C CA . HIS A 1 107 ? -2.578 2.951 0.139 1.00 86.56 107 HIS A CA 1
ATOM 787 C C . HIS A 1 107 ? -3.180 1.566 -0.149 1.00 86.56 107 HIS A C 1
ATOM 789 O O . HIS A 1 107 ? -2.549 0.719 -0.781 1.00 86.56 107 HIS A O 1
ATOM 795 N N . LEU A 1 108 ? -4.408 1.329 0.327 1.00 85.00 108 LEU A N 1
ATOM 796 C CA . LEU A 1 108 ? -5.046 0.006 0.317 1.00 85.00 108 LEU A CA 1
ATOM 797 C C . LEU A 1 108 ? -5.168 -0.606 -1.085 1.00 85.00 108 LEU A C 1
ATOM 799 O O . LEU A 1 108 ? -4.908 -1.793 -1.254 1.00 85.00 108 LEU A O 1
ATOM 803 N N . CYS A 1 109 ? -5.475 0.194 -2.113 1.00 89.00 109 CYS A N 1
ATOM 804 C CA . CYS A 1 109 ? -5.542 -0.306 -3.491 1.00 89.00 109 CYS A CA 1
ATOM 805 C C . CYS A 1 109 ? -4.188 -0.848 -3.978 1.00 89.00 109 CYS A C 1
ATOM 807 O O . CYS A 1 109 ? -4.142 -1.852 -4.683 1.00 89.00 109 CYS A O 1
ATOM 809 N N . ILE A 1 110 ? -3.082 -0.201 -3.596 1.00 93.75 110 ILE A N 1
ATOM 810 C CA . ILE A 1 110 ? -1.731 -0.673 -3.919 1.00 93.75 110 ILE A CA 1
ATOM 811 C C . ILE A 1 110 ? -1.371 -1.890 -3.072 1.00 93.75 110 ILE A C 1
ATOM 813 O O . ILE A 1 110 ? -0.814 -2.835 -3.614 1.00 93.75 110 ILE A O 1
ATOM 817 N N . ALA A 1 111 ? -1.723 -1.905 -1.783 1.00 92.69 111 ALA A N 1
ATOM 818 C CA . ALA A 1 111 ? -1.519 -3.072 -0.927 1.00 92.69 111 ALA A CA 1
ATOM 819 C C . ALA A 1 111 ? -2.228 -4.313 -1.495 1.00 92.69 111 ALA A C 1
ATOM 821 O O . ALA A 1 111 ? -1.608 -5.363 -1.619 1.00 92.69 111 ALA A O 1
ATOM 822 N N . GLY A 1 112 ? -3.483 -4.169 -1.935 1.00 87.25 112 GLY A N 1
ATOM 823 C CA . GLY A 1 112 ? -4.234 -5.238 -2.593 1.00 87.25 112 GLY A CA 1
ATOM 824 C C . GLY A 1 112 ? -3.554 -5.741 -3.867 1.00 87.25 112 GLY A C 1
ATOM 825 O O . GLY A 1 112 ? -3.447 -6.947 -4.064 1.00 87.25 112 GLY A O 1
ATOM 826 N N . VAL A 1 113 ? -3.028 -4.840 -4.704 1.00 95.38 113 VAL A N 1
ATOM 827 C CA . VAL A 1 113 ? -2.245 -5.239 -5.885 1.00 95.38 113 VAL A CA 1
ATOM 828 C C . VAL A 1 113 ? -0.950 -5.944 -5.491 1.00 95.38 113 VAL A C 1
ATOM 830 O O . VAL A 1 113 ? -0.656 -6.995 -6.036 1.00 95.38 113 VAL A O 1
ATOM 833 N N . LEU A 1 114 ? -0.184 -5.427 -4.537 1.00 97.06 114 LEU A N 1
ATOM 834 C CA . LEU A 1 114 ? 1.056 -6.069 -4.091 1.00 97.06 114 LEU A CA 1
ATOM 835 C C . LEU A 1 114 ? 0.798 -7.498 -3.588 1.00 97.06 114 LEU A C 1
ATOM 837 O O . LEU A 1 114 ? 1.525 -8.411 -3.966 1.00 97.06 114 LEU A O 1
ATOM 841 N N . LEU A 1 115 ? -0.273 -7.708 -2.816 1.00 93.88 115 LEU A N 1
ATOM 842 C CA . LEU A 1 115 ? -0.699 -9.033 -2.351 1.00 93.88 115 LEU A CA 1
ATOM 843 C C . LEU A 1 115 ? -1.115 -9.955 -3.506 1.00 93.88 115 LEU A C 1
ATOM 845 O O . LEU A 1 115 ? -0.741 -11.123 -3.512 1.00 93.88 115 LEU A O 1
ATOM 849 N N . GLN A 1 116 ? -1.830 -9.438 -4.513 1.00 95.12 116 GLN A N 1
ATOM 850 C CA . GLN A 1 116 ? -2.163 -10.200 -5.728 1.00 95.12 116 GLN A CA 1
ATOM 851 C C . GLN A 1 116 ? -0.913 -10.677 -6.480 1.00 95.12 116 GLN A C 1
ATOM 853 O O . GLN A 1 116 ? -0.947 -11.730 -7.107 1.00 95.12 116 GLN A O 1
ATOM 858 N N . PHE A 1 117 ? 0.186 -9.923 -6.395 1.00 97.44 117 PHE A N 1
ATOM 859 C CA . PHE A 1 117 ? 1.482 -10.282 -6.975 1.00 97.44 117 PHE A CA 1
ATOM 860 C C . PHE A 1 117 ? 2.395 -11.042 -6.002 1.00 97.44 117 PHE A C 1
ATOM 862 O O . PHE A 1 117 ? 3.569 -11.238 -6.299 1.00 97.44 117 PHE A O 1
ATOM 869 N N . GLY A 1 118 ? 1.869 -11.506 -4.865 1.00 94.06 118 GLY A N 1
ATOM 870 C CA . GLY A 1 118 ? 2.585 -12.389 -3.946 1.00 94.06 118 GLY A CA 1
ATOM 871 C C . GLY A 1 118 ? 3.464 -11.686 -2.912 1.00 94.06 118 GLY A C 1
ATOM 872 O O . GLY A 1 118 ? 4.341 -12.335 -2.353 1.00 94.06 118 GLY A O 1
ATOM 873 N N . ALA A 1 119 ? 3.249 -10.394 -2.636 1.00 97.38 119 ALA A N 1
ATOM 874 C CA . ALA A 1 119 ? 3.923 -9.719 -1.524 1.00 97.38 119 ALA A CA 1
ATOM 875 C C . ALA A 1 119 ? 3.650 -10.434 -0.190 1.00 97.38 119 ALA A C 1
ATOM 877 O O . ALA A 1 119 ? 2.498 -10.727 0.142 1.00 97.38 119 ALA A O 1
ATOM 878 N N . SER A 1 120 ? 4.692 -10.665 0.603 1.00 94.12 120 SER A N 1
ATOM 879 C CA . SER A 1 120 ? 4.583 -11.365 1.879 1.00 94.12 120 SER A CA 1
ATOM 880 C C . SER A 1 120 ? 4.081 -10.453 2.999 1.00 94.12 120 SER A C 1
ATOM 882 O O . SER A 1 120 ? 4.625 -9.376 3.252 1.00 94.12 120 SER A O 1
ATOM 884 N N . LEU A 1 121 ? 3.073 -10.930 3.736 1.00 90.44 121 LEU A N 1
ATOM 885 C CA . LEU A 1 121 ? 2.585 -10.308 4.975 1.00 90.44 121 LEU A CA 1
ATOM 886 C C . LEU A 1 121 ? 3.462 -10.609 6.194 1.00 90.44 121 LEU A C 1
ATOM 888 O O . LEU A 1 121 ? 3.286 -9.974 7.225 1.00 90.44 121 LEU A O 1
ATOM 892 N N . ASN A 1 122 ? 4.402 -11.546 6.077 1.00 91.62 122 ASN A N 1
ATOM 893 C CA . ASN A 1 122 ? 5.261 -11.979 7.182 1.00 91.62 122 ASN A CA 1
ATOM 894 C C . ASN A 1 122 ? 6.702 -11.473 7.023 1.00 91.62 122 ASN A C 1
ATOM 896 O O . ASN A 1 122 ? 7.592 -11.884 7.759 1.00 91.62 122 ASN A O 1
ATOM 900 N N . LEU A 1 123 ? 6.966 -10.631 6.019 1.00 94.12 123 LEU A N 1
ATOM 901 C CA . LEU A 1 123 ? 8.300 -10.100 5.776 1.00 94.12 123 LEU A CA 1
ATOM 902 C C . LEU A 1 123 ? 8.641 -9.051 6.833 1.00 94.12 123 LEU A C 1
ATOM 904 O O . LEU A 1 123 ? 8.071 -7.973 6.818 1.00 94.12 123 LEU A O 1
ATOM 908 N N . GLU A 1 124 ? 9.591 -9.333 7.711 1.00 94.75 124 GLU A N 1
ATOM 909 C CA . GLU A 1 124 ? 9.969 -8.394 8.769 1.00 94.75 124 GLU A CA 1
ATOM 910 C C . GLU A 1 124 ? 10.914 -7.288 8.278 1.00 94.75 124 GLU A C 1
ATOM 912 O O . GLU A 1 124 ? 11.835 -7.534 7.491 1.00 94.75 124 GLU A O 1
ATOM 917 N N . ASP A 1 125 ? 10.726 -6.065 8.780 1.00 94.50 125 ASP A N 1
ATOM 918 C CA . ASP A 1 125 ? 11.633 -4.931 8.609 1.00 94.50 125 ASP A CA 1
ATOM 919 C C . ASP A 1 125 ? 12.902 -5.027 9.487 1.00 94.50 125 ASP A C 1
ATOM 921 O O . ASP A 1 125 ? 13.143 -6.030 10.154 1.00 94.50 125 ASP A O 1
ATOM 925 N N . THR A 1 126 ? 13.777 -4.011 9.476 1.00 94.06 126 THR A N 1
ATOM 926 C CA . THR A 1 126 ? 14.999 -4.021 10.316 1.00 94.06 126 THR A CA 1
ATOM 927 C C . THR A 1 126 ? 14.721 -3.959 11.819 1.00 94.06 126 THR A C 1
ATOM 929 O O . THR A 1 126 ? 15.637 -4.147 12.616 1.00 94.06 126 THR A O 1
ATOM 932 N N . LYS A 1 127 ? 13.474 -3.695 12.219 1.00 91.12 127 LYS A N 1
ATOM 933 C CA . LYS A 1 127 ? 13.014 -3.645 13.609 1.00 91.12 127 LYS A CA 1
ATOM 934 C C . LYS A 1 127 ? 12.155 -4.860 13.976 1.00 91.12 127 LYS A C 1
ATOM 936 O O . LYS A 1 127 ? 11.534 -4.833 15.034 1.00 91.12 127 LYS A O 1
ATOM 941 N N . GLY A 1 128 ? 12.098 -5.888 13.125 1.00 89.31 128 GLY A N 1
ATOM 942 C CA . GLY A 1 128 ? 11.293 -7.089 13.364 1.00 89.31 128 GLY A CA 1
ATOM 943 C C . GLY A 1 128 ? 9.788 -6.872 13.200 1.00 89.31 128 GLY A C 1
ATOM 944 O O . GLY A 1 128 ? 9.005 -7.663 13.708 1.00 89.31 128 GLY A O 1
ATOM 945 N N . ARG A 1 129 ? 9.357 -5.785 12.546 1.00 88.12 129 ARG A N 1
ATOM 946 C CA . ARG A 1 129 ? 7.934 -5.509 12.312 1.00 88.12 129 ARG A CA 1
ATOM 947 C C . ARG A 1 129 ? 7.528 -6.026 10.948 1.00 88.12 129 ARG A C 1
ATOM 949 O O . ARG A 1 129 ? 8.206 -5.753 9.962 1.00 88.12 129 ARG A O 1
ATOM 956 N N . THR A 1 130 ? 6.398 -6.700 10.886 1.00 91.69 130 THR A N 1
ATOM 957 C CA . THR A 1 130 ? 5.743 -7.104 9.643 1.00 91.69 130 THR A CA 1
ATOM 958 C C . THR A 1 130 ? 5.001 -5.917 9.002 1.00 91.69 130 THR A C 1
ATOM 960 O O . THR A 1 130 ? 4.765 -4.893 9.655 1.00 91.69 130 THR A O 1
ATOM 963 N N . PRO A 1 131 ? 4.561 -6.011 7.732 1.00 88.00 131 PRO A N 1
ATOM 964 C CA . PRO A 1 131 ? 3.741 -4.979 7.113 1.00 88.00 131 PRO A CA 1
ATOM 965 C C . PRO A 1 131 ? 2.444 -4.703 7.887 1.00 88.00 131 PRO A C 1
ATOM 967 O O . PRO A 1 131 ? 2.008 -3.551 7.939 1.00 88.00 131 PRO A O 1
ATOM 970 N N . ILE A 1 132 ? 1.832 -5.734 8.485 1.00 84.19 132 ILE A N 1
ATOM 971 C CA . ILE A 1 132 ? 0.575 -5.601 9.233 1.00 84.19 132 ILE A CA 1
ATOM 972 C C . ILE A 1 132 ? 0.764 -4.835 10.547 1.00 84.19 132 ILE A C 1
ATOM 974 O O . ILE A 1 132 ? -0.099 -4.033 10.896 1.00 84.19 132 ILE A O 1
ATOM 978 N N . ASP A 1 133 ? 1.930 -4.941 11.190 1.00 80.69 133 ASP A N 1
ATOM 979 C CA . ASP A 1 133 ? 2.270 -4.158 12.391 1.00 80.69 133 ASP A CA 1
ATOM 980 C C . ASP A 1 133 ? 2.331 -2.643 12.126 1.00 80.69 133 ASP A C 1
ATOM 982 O O . ASP A 1 133 ? 2.415 -1.837 13.052 1.00 80.69 133 ASP A O 1
ATOM 986 N N . LEU A 1 134 ? 2.326 -2.228 10.854 1.00 81.25 134 LEU A N 1
ATOM 987 C CA . LEU A 1 134 ? 2.314 -0.823 10.449 1.00 81.25 134 LEU A CA 1
ATOM 988 C C . LEU A 1 134 ? 0.914 -0.294 10.104 1.00 81.25 134 LEU A C 1
ATOM 990 O O . LEU A 1 134 ? 0.791 0.912 9.870 1.00 81.25 134 LEU A O 1
ATOM 994 N N . LEU A 1 135 ? -0.118 -1.151 10.057 1.00 70.81 135 LEU A N 1
ATOM 995 C CA . LEU A 1 135 ? -1.510 -0.733 9.841 1.00 70.81 135 LEU A CA 1
ATOM 996 C C . LEU A 1 135 ? -2.072 0.007 11.055 1.00 70.81 135 LEU A C 1
ATOM 998 O O . LEU A 1 135 ? -2.751 1.016 10.879 1.00 70.81 135 LEU A O 1
ATOM 1002 N N . SER A 1 136 ? -1.748 -0.456 12.262 1.00 58.97 136 SER A N 1
ATOM 1003 C CA . SER A 1 136 ? -2.138 0.154 13.532 1.00 58.97 136 SER A CA 1
ATOM 1004 C C . SER A 1 136 ? -0.958 0.108 14.502 1.00 58.97 136 SER A C 1
ATOM 1006 O O . SER A 1 136 ? -0.145 -0.808 14.442 1.00 58.97 136 SER A O 1
ATOM 1008 N N . GLY A 1 137 ? -0.866 1.055 15.442 1.00 52.59 137 GLY A N 1
ATOM 1009 C CA . GLY A 1 137 ? -0.035 0.820 16.632 1.00 52.59 137 GLY A CA 1
ATOM 1010 C C . GLY A 1 137 ? -0.504 -0.447 17.370 1.00 52.59 137 GLY A C 1
ATOM 1011 O O . GLY A 1 137 ? -1.580 -0.956 17.043 1.00 52.59 137 GLY A O 1
ATOM 1012 N N . PRO A 1 138 ? 0.249 -0.965 18.358 1.00 44.53 138 PRO A N 1
ATOM 1013 C CA . PRO A 1 138 ? -0.203 -2.098 19.159 1.00 44.53 138 PRO A CA 1
ATOM 1014 C C . PRO A 1 138 ? -1.595 -1.800 19.726 1.00 44.53 138 PRO A C 1
ATOM 1016 O O . PRO A 1 138 ? -1.751 -0.931 20.584 1.00 44.53 138 PRO A O 1
ATOM 1019 N N . VAL A 1 139 ? -2.618 -2.476 19.207 1.00 48.47 139 VAL A N 1
ATOM 1020 C CA . VAL A 1 139 ? -3.956 -2.445 19.790 1.00 48.47 139 VAL A CA 1
ATOM 1021 C C . VAL A 1 139 ? -3.960 -3.570 20.808 1.00 48.47 139 VAL A C 1
ATOM 1023 O O . VAL A 1 139 ? -4.203 -4.723 20.463 1.00 48.47 139 VAL A O 1
ATOM 1026 N N . SER A 1 140 ? -3.626 -3.256 22.059 1.00 51.03 140 SER A N 1
ATOM 1027 C CA . SER A 1 140 ? -3.877 -4.187 23.156 1.00 51.03 140 SER A CA 1
ATOM 1028 C C . SER A 1 140 ? -5.388 -4.393 23.235 1.00 51.03 140 SER A C 1
ATOM 1030 O O . SER A 1 140 ? -6.111 -3.514 23.702 1.00 51.03 140 SER A O 1
ATOM 1032 N N . GLN A 1 141 ? -5.881 -5.523 22.726 1.00 51.78 141 GLN A N 1
ATOM 1033 C CA . GLN A 1 141 ? -7.245 -5.958 22.997 1.00 51.78 141 GLN A CA 1
ATOM 1034 C C . GLN A 1 141 ? -7.358 -6.185 24.506 1.00 51.78 141 GLN A C 1
ATOM 1036 O O . GLN A 1 141 ? -6.725 -7.077 25.057 1.00 51.78 141 GLN A O 1
ATOM 1041 N N . THR A 1 142 ? -8.131 -5.341 25.186 1.00 49.62 142 THR A N 1
ATOM 1042 C CA . THR A 1 142 ? -8.481 -5.515 26.604 1.00 49.62 142 THR A CA 1
ATOM 1043 C C . THR A 1 142 ? -9.908 -6.031 26.782 1.00 49.62 142 THR A C 1
ATOM 1045 O O . THR A 1 142 ? -10.417 -6.051 27.901 1.00 49.62 142 THR A O 1
ATOM 1048 N N . ASN A 1 143 ? -10.588 -6.423 25.700 1.00 49.88 143 ASN A N 1
ATOM 1049 C CA . ASN A 1 143 ? -11.901 -7.045 25.818 1.00 49.88 143 ASN A CA 1
ATOM 1050 C C . ASN A 1 143 ? -11.699 -8.488 26.268 1.00 49.88 143 ASN A C 1
ATOM 1052 O O . ASN A 1 143 ? -10.950 -9.219 25.629 1.00 49.88 143 ASN A O 1
ATOM 1056 N N . GLY A 1 144 ? -12.355 -8.870 27.368 1.00 51.62 144 GLY A N 1
ATOM 1057 C CA . GLY A 1 144 ? -12.238 -10.207 27.946 1.00 51.62 144 GLY A CA 1
ATOM 1058 C C . GLY A 1 144 ? -12.382 -11.289 26.879 1.00 51.62 144 GLY A C 1
ATOM 1059 O O . GLY A 1 144 ? -13.323 -11.231 26.084 1.00 51.62 144 GLY A O 1
ATOM 1060 N N . ASP A 1 145 ? -11.447 -12.243 26.896 1.00 54.91 145 ASP A N 1
ATOM 1061 C CA . ASP A 1 145 ? -11.145 -13.288 25.897 1.00 54.91 145 ASP A CA 1
ATOM 1062 C C . ASP A 1 145 ? -12.285 -14.287 25.598 1.00 54.91 145 ASP A C 1
ATOM 1064 O O . ASP A 1 145 ? -12.068 -15.416 25.159 1.00 54.91 145 ASP A O 1
ATOM 1068 N N . SER A 1 146 ? -13.537 -13.917 25.852 1.00 62.19 146 SER A N 1
ATOM 1069 C CA . SER A 1 146 ? -14.687 -14.746 25.530 1.00 62.19 146 SER A CA 1
ATOM 1070 C C . SER A 1 146 ? -15.022 -14.620 24.037 1.00 62.19 146 SER A C 1
ATOM 1072 O O . SER A 1 146 ? -15.281 -13.511 23.569 1.00 62.19 146 SER A O 1
ATOM 1074 N N . PRO A 1 147 ? -15.117 -15.731 23.282 1.00 62.50 147 PRO A N 1
ATOM 1075 C CA . PRO A 1 147 ? -15.370 -15.726 21.832 1.00 62.50 147 PRO A CA 1
ATOM 1076 C C . PRO A 1 147 ? -16.718 -15.104 21.405 1.00 62.50 147 PRO A C 1
ATOM 1078 O O . PRO A 1 147 ? -16.933 -14.857 20.217 1.00 62.50 147 PRO A O 1
ATOM 1081 N N . ASN A 1 148 ? -17.599 -14.806 22.368 1.00 66.62 148 ASN A N 1
ATOM 1082 C CA . ASN A 1 148 ? -18.891 -14.136 22.179 1.00 66.62 148 ASN A CA 1
ATOM 1083 C C . ASN A 1 148 ? -18.933 -12.698 22.736 1.00 66.62 148 ASN A C 1
ATOM 1085 O O . ASN A 1 148 ? -20.011 -12.115 22.836 1.00 66.62 148 ASN A O 1
ATOM 1089 N N . SER A 1 149 ? -17.793 -12.129 23.133 1.00 69.62 149 SER A N 1
ATOM 1090 C CA . SER A 1 149 ? -17.736 -10.761 23.651 1.00 69.62 149 SER A CA 1
ATOM 1091 C C . SER A 1 149 ? -18.005 -9.749 22.532 1.00 69.62 149 SER A C 1
ATOM 1093 O O . SER A 1 149 ? -17.396 -9.812 21.463 1.00 69.62 149 SER A O 1
ATOM 1095 N N . VAL A 1 150 ? -18.930 -8.819 22.773 1.00 74.69 150 VAL A N 1
ATOM 1096 C CA . VAL A 1 150 ? -19.278 -7.712 21.870 1.00 74.69 150 VAL A CA 1
ATOM 1097 C C . VAL A 1 150 ? -19.227 -6.400 22.644 1.00 74.69 150 VAL A C 1
ATOM 1099 O O . VAL A 1 150 ? -19.571 -6.353 23.825 1.00 74.69 150 VAL A O 1
ATOM 1102 N N . ALA A 1 151 ? -18.812 -5.326 21.982 1.00 79.19 151 ALA A N 1
ATOM 1103 C CA . ALA A 1 151 ? -18.864 -3.974 22.518 1.00 79.19 151 ALA A CA 1
ATOM 1104 C C . ALA A 1 151 ? -20.140 -3.274 22.037 1.00 79.19 151 ALA A C 1
ATOM 1106 O O . ALA A 1 151 ? -20.464 -3.304 20.854 1.00 79.19 151 ALA A O 1
ATOM 1107 N N . THR A 1 152 ? -20.860 -2.624 22.945 1.00 82.00 152 THR A N 1
ATOM 1108 C CA . THR A 1 152 ? -22.046 -1.806 22.622 1.00 82.00 152 THR A CA 1
ATOM 1109 C C . THR A 1 152 ? -21.708 -0.329 22.435 1.00 82.00 152 THR A C 1
ATOM 1111 O O . THR A 1 152 ? -22.544 0.466 22.002 1.00 82.00 152 THR A O 1
ATOM 1114 N N . GLU A 1 153 ? -20.479 0.054 22.779 1.00 84.06 153 GLU A N 1
ATOM 1115 C CA . GLU A 1 153 ? -19.987 1.417 22.690 1.00 84.06 153 GLU A CA 1
ATOM 1116 C C . GLU A 1 153 ? -18.570 1.422 22.130 1.00 84.06 153 GLU A C 1
ATOM 1118 O O . GLU A 1 153 ? -17.706 0.654 22.553 1.00 84.06 153 GLU A O 1
ATOM 1123 N N . VAL A 1 154 ? -18.335 2.320 21.177 1.00 86.00 154 VAL A N 1
ATOM 1124 C CA . VAL A 1 154 ? -17.017 2.568 20.600 1.00 86.00 154 VAL A CA 1
ATOM 1125 C C . VAL A 1 154 ? -16.646 4.005 20.904 1.00 86.00 154 VAL A C 1
ATOM 1127 O O . VAL A 1 154 ? -17.415 4.929 20.630 1.00 86.00 154 VAL A O 1
ATOM 1130 N N . PHE A 1 155 ? -15.457 4.186 21.465 1.00 86.88 155 PHE A N 1
ATOM 1131 C CA . PHE A 1 155 ? -14.896 5.494 21.757 1.00 86.88 155 PHE A CA 1
ATOM 1132 C C . PHE A 1 155 ? -13.650 5.724 20.912 1.00 86.88 155 PHE A C 1
ATOM 1134 O O . PHE A 1 155 ? -12.874 4.806 20.655 1.00 86.88 155 PHE A O 1
ATOM 1141 N N . SER A 1 156 ? -13.449 6.970 20.504 1.00 87.00 156 SER A N 1
ATOM 1142 C CA . SER A 1 156 ? -12.252 7.419 19.804 1.00 87.00 156 SER A CA 1
ATOM 1143 C C . SER A 1 156 ? -11.776 8.742 20.399 1.00 87.00 156 SER A C 1
ATOM 1145 O O . SER A 1 156 ? -12.554 9.499 20.976 1.00 87.00 156 SER A O 1
ATOM 1147 N N . TRP A 1 157 ? -10.476 8.999 20.326 1.00 88.56 157 TRP A N 1
ATOM 1148 C CA . TRP A 1 157 ? -9.865 10.247 20.776 1.00 88.56 157 TRP A CA 1
ATOM 1149 C C . TRP A 1 157 ? -8.561 10.485 20.017 1.00 88.56 157 TRP A C 1
ATOM 1151 O O . TRP A 1 157 ? -8.031 9.591 19.359 1.00 88.56 157 TRP A O 1
ATOM 1161 N N . GLY A 1 158 ? -8.031 11.702 20.099 1.00 86.75 158 GLY A N 1
ATOM 1162 C CA . GLY A 1 158 ? -6.840 12.129 19.371 1.00 86.75 158 GLY A CA 1
ATOM 1163 C C . GLY A 1 158 ? -7.164 13.159 18.295 1.00 86.75 158 GLY A C 1
ATOM 1164 O O . GLY A 1 158 ? -7.948 14.079 18.519 1.00 86.75 158 GLY A O 1
ATOM 1165 N N . SER A 1 159 ? -6.521 13.062 17.131 1.00 83.62 159 SER A N 1
ATOM 1166 C CA . SER A 1 159 ? -6.704 14.042 16.056 1.00 83.62 159 SER A CA 1
ATOM 1167 C C . SER A 1 159 ? -7.910 13.712 15.174 1.00 83.62 159 SER A C 1
ATOM 1169 O O . SER A 1 159 ? -7.901 12.712 14.460 1.00 83.62 159 SER A O 1
ATOM 1171 N N . GLY A 1 160 ? -8.916 14.590 15.155 1.00 83.19 160 GLY A N 1
ATOM 1172 C CA . GLY A 1 160 ? -10.069 14.492 14.256 1.00 83.19 160 GLY A CA 1
ATOM 1173 C C . GLY A 1 160 ? -9.794 14.872 12.807 1.00 83.19 160 GLY A C 1
ATOM 1174 O O . GLY A 1 160 ? -10.707 14.777 11.994 1.00 83.19 160 GLY A O 1
ATOM 1175 N N . THR A 1 161 ? -8.579 15.293 12.438 1.00 83.31 161 THR A N 1
ATOM 1176 C CA . THR A 1 161 ? -8.274 15.706 11.058 1.00 83.31 161 THR A CA 1
ATOM 1177 C C . THR A 1 161 ? -8.760 14.654 10.061 1.00 83.31 161 THR A C 1
ATOM 1179 O O . THR A 1 161 ? -8.491 13.472 10.240 1.00 83.31 161 THR A O 1
ATOM 1182 N N . ASN A 1 162 ? -9.463 15.065 9.003 1.00 82.12 162 ASN A N 1
ATOM 1183 C CA . ASN A 1 162 ? -10.081 14.157 8.028 1.00 82.12 162 ASN A CA 1
ATOM 1184 C C . ASN A 1 162 ? -11.141 13.198 8.608 1.00 82.12 162 ASN A C 1
ATOM 1186 O O . ASN A 1 162 ? -11.336 12.123 8.055 1.00 82.12 162 ASN A O 1
ATOM 1190 N N . TYR A 1 163 ? -11.811 13.555 9.706 1.00 84.38 163 TYR A N 1
ATOM 1191 C CA . TYR A 1 163 ? -12.907 12.780 10.311 1.00 84.38 163 TYR A CA 1
ATOM 1192 C C . TYR A 1 163 ? -12.520 11.357 10.756 1.00 84.38 163 TYR A C 1
ATOM 1194 O O . TYR A 1 163 ? -13.369 10.478 10.882 1.00 84.38 163 TYR A O 1
ATOM 1202 N N . GLN A 1 164 ? -11.235 11.123 11.030 1.00 86.31 164 GLN A N 1
ATOM 1203 C CA . GLN A 1 164 ? -10.672 9.803 11.365 1.00 86.31 164 GLN A CA 1
ATOM 1204 C C . GLN A 1 164 ? -11.178 9.215 12.680 1.00 86.31 164 GLN A C 1
ATOM 1206 O O . GLN A 1 164 ? -11.114 8.005 12.886 1.00 86.31 164 GLN A O 1
ATOM 1211 N N . LEU A 1 165 ? -11.713 10.071 13.547 1.00 85.31 165 LEU A N 1
ATOM 1212 C CA . LEU A 1 165 ? -12.330 9.670 14.804 1.00 85.31 165 LEU A CA 1
ATOM 1213 C C . LEU A 1 165 ? -13.755 9.132 14.607 1.00 85.31 165 LEU A C 1
ATOM 1215 O O . LEU A 1 165 ? -14.230 8.355 15.420 1.00 85.31 165 LEU A O 1
ATOM 1219 N N . GLY A 1 166 ? -14.452 9.489 13.523 1.00 84.56 166 GLY A N 1
ATOM 1220 C CA . GLY A 1 166 ? -15.821 9.003 13.278 1.00 84.56 166 GLY A CA 1
ATOM 1221 C C . GLY A 1 166 ? -16.892 9.675 14.142 1.00 84.56 166 GLY A C 1
ATOM 1222 O O . GLY A 1 166 ? -18.076 9.400 14.002 1.00 84.56 166 GLY A O 1
ATOM 1223 N N . THR A 1 167 ? -16.510 10.636 14.977 1.00 87.25 167 THR A N 1
ATOM 1224 C CA . THR A 1 167 ? -17.379 11.396 15.894 1.00 87.25 167 THR A CA 1
ATOM 1225 C C . THR A 1 167 ? -18.092 12.576 15.214 1.00 87.25 167 THR A C 1
ATOM 1227 O O . THR A 1 167 ? -18.415 13.579 15.850 1.00 87.25 167 THR A O 1
ATOM 1230 N N . GLY A 1 168 ? -18.221 12.549 13.886 1.00 82.81 168 GLY A N 1
ATOM 1231 C CA . GLY A 1 168 ? -18.918 13.581 13.109 1.00 82.81 168 GLY A CA 1
ATOM 1232 C C . GLY A 1 168 ? -18.227 14.950 12.990 1.00 82.81 168 GLY A C 1
ATOM 1233 O O . GLY A 1 168 ? -18.790 15.851 12.364 1.00 82.81 168 GLY A O 1
ATOM 1234 N N . ASN A 1 169 ? -17.018 15.126 13.532 1.00 82.12 169 ASN A N 1
ATOM 1235 C CA . ASN A 1 169 ? -16.264 16.383 13.480 1.00 82.12 169 ASN A CA 1
ATOM 1236 C C . ASN A 1 169 ? -14.768 16.158 13.202 1.00 82.12 169 ASN A C 1
ATOM 1238 O O . ASN A 1 169 ? -14.277 15.034 13.294 1.00 82.12 169 ASN A O 1
ATOM 1242 N N . ALA A 1 170 ? -14.061 17.240 12.853 1.00 86.06 170 ALA A N 1
ATOM 1243 C CA . ALA A 1 170 ? -12.641 17.203 12.503 1.00 86.06 170 ALA A CA 1
ATOM 1244 C C . ALA A 1 170 ? -11.697 17.729 13.607 1.00 86.06 170 ALA A C 1
ATOM 1246 O O . ALA A 1 170 ? -10.520 17.997 13.351 1.00 86.06 170 ALA A O 1
ATOM 1247 N N . HIS A 1 171 ? -12.206 17.916 14.827 1.00 85.69 171 HIS A N 1
ATOM 1248 C CA . HIS A 1 171 ? -11.474 18.551 15.921 1.00 85.69 171 HIS A CA 1
ATOM 1249 C C . HIS A 1 171 ? -10.595 17.566 16.695 1.00 85.69 171 HIS A C 1
ATOM 1251 O O . HIS A 1 171 ? -10.812 16.357 16.683 1.00 85.69 171 HIS A O 1
ATOM 1257 N N . ILE A 1 172 ? -9.598 18.094 17.408 1.00 85.31 172 ILE A N 1
ATOM 1258 C CA . ILE A 1 172 ? -8.810 17.297 18.352 1.00 85.31 172 ILE A CA 1
ATOM 1259 C C . ILE A 1 172 ? -9.674 16.979 19.573 1.00 85.31 172 ILE A C 1
ATOM 1261 O O . ILE A 1 172 ? -10.202 17.884 20.219 1.00 85.31 172 ILE A O 1
ATOM 1265 N N . GLN A 1 173 ? -9.754 15.702 19.925 1.00 84.38 173 GLN A N 1
ATOM 1266 C CA . GLN A 1 173 ? -10.449 15.214 21.105 1.00 84.38 173 GLN A CA 1
ATOM 1267 C C . GLN A 1 173 ? -9.438 14.722 22.121 1.00 84.38 173 GLN A C 1
ATOM 1269 O O . GLN A 1 173 ? -8.775 13.707 21.931 1.00 84.38 173 GLN A O 1
ATOM 1274 N N . LYS A 1 174 ? -9.295 15.482 23.204 1.00 79.38 174 LYS A N 1
ATOM 1275 C CA . LYS A 1 174 ? -8.346 15.168 24.279 1.00 79.38 174 LYS A CA 1
ATOM 1276 C C . LYS A 1 174 ? -8.836 14.043 25.193 1.00 79.38 174 LYS A C 1
ATOM 1278 O O . LYS A 1 174 ? -8.028 13.460 25.904 1.00 79.38 174 LYS A O 1
ATOM 1283 N N . LEU A 1 175 ? -10.140 13.776 25.185 1.00 83.31 175 LEU A N 1
ATOM 1284 C CA . LEU A 1 175 ? -10.801 12.754 25.989 1.00 83.31 175 LEU A CA 1
ATOM 1285 C C . LEU A 1 175 ? -11.544 11.777 25.067 1.00 83.31 175 LEU A C 1
ATOM 1287 O O . LEU A 1 175 ? -11.951 12.203 23.981 1.00 83.31 175 LEU A O 1
ATOM 1291 N N . PRO A 1 176 ? -11.741 10.512 25.490 1.00 85.88 176 PRO A N 1
ATOM 1292 C CA . PRO A 1 176 ? -12.582 9.556 24.778 1.00 85.88 176 PRO A CA 1
ATOM 1293 C C . PRO A 1 176 ? -13.951 10.145 24.441 1.00 85.88 176 PRO A C 1
ATOM 1295 O O . PRO A 1 176 ? -14.677 10.598 25.325 1.00 85.88 176 PRO A O 1
ATOM 1298 N N . CYS A 1 177 ? -14.302 10.136 23.159 1.00 86.69 177 CYS A N 1
ATOM 1299 C CA . CYS A 1 177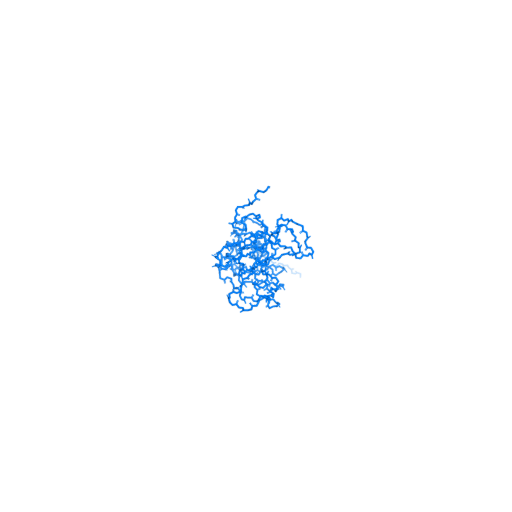 ? -15.600 10.566 22.661 1.00 86.69 177 CYS A CA 1
ATOM 1300 C C . CYS A 1 177 ? -16.290 9.400 21.970 1.00 86.69 177 CYS A C 1
ATOM 1302 O O . CYS A 1 177 ? -15.664 8.624 21.242 1.00 86.69 177 CYS A O 1
ATOM 1304 N N . LYS A 1 178 ? -17.591 9.280 22.207 1.00 87.75 178 LYS A N 1
ATOM 1305 C CA . LYS A 1 178 ? -18.398 8.204 21.656 1.00 87.75 178 LYS A CA 1
ATOM 1306 C C . LYS A 1 178 ? -18.570 8.386 20.149 1.00 87.75 178 LYS A C 1
ATOM 1308 O O . LYS A 1 178 ? -18.830 9.484 19.660 1.00 87.75 178 LYS A O 1
ATOM 1313 N N . VAL A 1 179 ? -18.430 7.295 19.407 1.00 90.81 179 VAL A N 1
ATOM 1314 C CA . VAL A 1 179 ? -18.764 7.237 17.984 1.00 90.81 179 VAL A CA 1
ATOM 1315 C C . VAL A 1 179 ? -20.260 6.950 17.880 1.00 90.81 179 VAL A C 1
ATOM 1317 O O . VAL A 1 179 ? -20.675 5.798 17.778 1.00 90.81 179 VAL A O 1
ATOM 1320 N N . ASP A 1 180 ? -21.080 8.001 17.945 1.00 86.81 180 ASP A N 1
ATOM 1321 C CA . ASP A 1 180 ? -22.547 7.872 18.009 1.00 86.81 180 ASP A CA 1
ATOM 1322 C C . ASP A 1 180 ? -23.150 7.121 16.815 1.00 86.81 180 ASP A C 1
ATOM 1324 O O . ASP A 1 180 ? -24.186 6.477 16.950 1.00 86.81 180 ASP A O 1
ATOM 1328 N N . ALA A 1 181 ? -22.470 7.128 15.665 1.00 85.69 181 ALA A N 1
ATOM 1329 C CA . ALA A 1 181 ? -22.881 6.378 14.479 1.00 85.69 181 ALA A CA 1
ATOM 1330 C C . ALA A 1 181 ? -22.920 4.851 14.688 1.00 85.69 181 ALA A C 1
ATOM 1332 O O . ALA A 1 181 ? -23.593 4.162 13.932 1.00 85.69 181 ALA A O 1
ATOM 1333 N N . LEU A 1 182 ? -22.213 4.326 15.696 1.00 85.19 182 LEU A N 1
ATOM 1334 C CA . LEU A 1 182 ? -22.199 2.900 16.042 1.00 85.19 182 LEU A CA 1
ATOM 1335 C C . LEU A 1 182 ? -23.130 2.572 17.219 1.00 85.19 182 LEU A C 1
ATOM 1337 O O . LEU A 1 182 ? -23.163 1.435 17.689 1.00 85.19 182 LEU A O 1
ATOM 1341 N N . HIS A 1 183 ? -23.871 3.556 17.736 1.00 85.69 183 HIS A N 1
ATOM 1342 C CA . HIS A 1 183 ?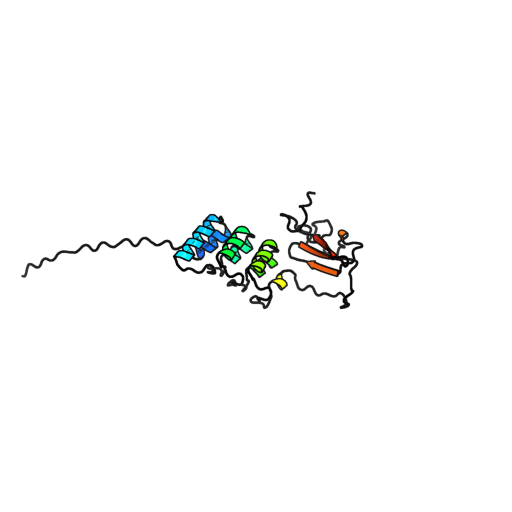 -24.766 3.335 18.862 1.00 85.69 183 HIS A CA 1
ATOM 1343 C C . HIS A 1 183 ? -25.869 2.328 18.510 1.00 85.69 183 HIS A C 1
ATOM 1345 O O . HIS A 1 183 ? -26.486 2.402 17.452 1.00 85.69 183 HIS A O 1
ATOM 1351 N N . GLY A 1 184 ? -26.114 1.379 19.417 1.00 82.69 184 GLY A N 1
ATOM 1352 C CA . GLY A 1 184 ? -27.101 0.314 19.218 1.00 82.69 184 GLY A CA 1
ATOM 1353 C C . GLY A 1 184 ? -26.596 -0.859 18.375 1.00 82.69 184 GLY A C 1
ATOM 1354 O O . GLY A 1 184 ? -27.288 -1.868 18.290 1.00 82.69 184 GLY A O 1
ATOM 1355 N N . SER A 1 185 ? -25.388 -0.766 17.809 1.00 85.81 185 SER A N 1
ATOM 1356 C CA . SER A 1 185 ? -24.733 -1.879 17.120 1.00 85.81 185 SER A CA 1
ATOM 1357 C C . SER A 1 185 ? -23.889 -2.704 18.091 1.00 85.81 185 SER A C 1
ATOM 1359 O O . SER A 1 185 ? -23.231 -2.166 18.983 1.00 85.81 185 SER A O 1
ATOM 1361 N N . TYR A 1 186 ? -23.868 -4.020 17.897 1.00 86.06 186 TYR A N 1
ATOM 1362 C CA . TYR A 1 186 ? -23.009 -4.933 18.651 1.00 86.06 186 TYR A CA 1
ATOM 1363 C C . TYR A 1 186 ? -21.688 -5.114 17.914 1.00 86.06 186 TYR A C 1
ATOM 1365 O O . TYR A 1 186 ? -21.594 -5.917 16.991 1.00 86.06 186 TYR A O 1
ATOM 1373 N N . ILE A 1 187 ? -20.664 -4.358 18.289 1.00 86.44 187 ILE A N 1
ATOM 1374 C CA . ILE A 1 187 ? -19.377 -4.336 17.594 1.00 86.44 187 ILE A CA 1
ATOM 1375 C C . ILE A 1 187 ? -18.498 -5.498 18.056 1.00 86.44 187 ILE A C 1
ATOM 1377 O O . ILE A 1 187 ? -18.211 -5.646 19.243 1.00 86.44 187 ILE A O 1
ATOM 1381 N N . LYS A 1 188 ? -18.048 -6.323 17.107 1.00 80.44 188 LYS A N 1
ATOM 1382 C CA . LYS A 1 188 ? -17.209 -7.501 17.366 1.00 80.44 188 LYS A CA 1
ATOM 1383 C C . LYS A 1 188 ? -15.722 -7.190 17.236 1.00 80.44 188 LYS A C 1
ATOM 1385 O O . LYS A 1 188 ? -14.910 -7.714 17.989 1.00 80.44 188 LYS A O 1
ATOM 1390 N N . THR A 1 189 ? -15.360 -6.340 16.280 1.00 81.94 189 THR A N 1
ATOM 1391 C CA . THR A 1 189 ? -13.973 -5.914 16.084 1.00 81.94 189 THR A CA 1
ATOM 1392 C C . THR A 1 189 ? -13.904 -4.492 15.552 1.00 81.94 189 THR A C 1
ATOM 1394 O O . THR A 1 189 ? -14.795 -4.044 14.826 1.00 81.94 189 THR A O 1
ATOM 1397 N N . VAL A 1 190 ? -12.833 -3.793 15.917 1.00 84.25 190 VAL A N 1
ATOM 1398 C CA . VAL A 1 190 ? -12.487 -2.463 15.420 1.00 84.25 190 VAL A CA 1
ATOM 1399 C C . VAL A 1 190 ? -11.024 -2.468 14.995 1.00 84.25 190 VAL A C 1
ATOM 1401 O O . VAL A 1 190 ? -10.183 -3.073 15.657 1.00 84.25 190 VAL A O 1
ATOM 1404 N N . ALA A 1 191 ? -10.706 -1.780 13.905 1.00 82.06 191 ALA A N 1
ATOM 1405 C CA . ALA A 1 191 ? -9.333 -1.534 13.490 1.00 82.06 191 ALA A CA 1
ATOM 1406 C C . ALA A 1 191 ? -9.178 -0.059 13.122 1.00 82.06 191 ALA A C 1
ATOM 1408 O O . ALA A 1 191 ? -10.004 0.505 12.406 1.00 82.06 191 ALA A O 1
ATOM 1409 N N . ALA A 1 192 ? -8.118 0.570 13.619 1.00 81.62 192 ALA A N 1
ATOM 1410 C CA . ALA A 1 192 ? -7.806 1.965 13.342 1.00 81.62 192 ALA A CA 1
ATOM 1411 C C . ALA A 1 192 ? -6.488 2.047 12.574 1.00 81.62 192 ALA A C 1
ATOM 1413 O O . ALA A 1 192 ? -5.497 1.441 12.977 1.00 81.62 192 ALA A O 1
ATOM 1414 N N . SER A 1 193 ? -6.474 2.814 11.487 1.00 75.19 193 SER A N 1
ATOM 1415 C CA . SER A 1 193 ? -5.270 3.104 10.709 1.00 75.19 193 SER A CA 1
ATOM 1416 C C . SER A 1 193 ? -4.902 4.584 10.764 1.00 75.19 193 SER A C 1
ATOM 1418 O O . SER A 1 193 ? -5.595 5.408 11.357 1.00 75.19 193 SER A O 1
ATOM 1420 N N . LYS A 1 194 ? -3.819 4.945 10.068 1.00 74.94 194 LYS A N 1
ATOM 1421 C CA . LYS A 1 194 ? -3.341 6.327 9.946 1.00 74.94 194 LYS A CA 1
ATOM 1422 C C . LYS A 1 194 ? -4.357 7.320 9.373 1.00 74.94 194 LYS A C 1
ATOM 1424 O O . LYS A 1 194 ? -4.158 8.513 9.568 1.00 74.94 194 LYS A O 1
ATOM 1429 N N . PHE A 1 195 ? -5.337 6.866 8.586 1.00 78.31 195 PHE A N 1
ATOM 1430 C CA . PHE A 1 195 ? -6.264 7.759 7.870 1.00 78.31 195 PHE A CA 1
ATOM 1431 C C . PHE A 1 195 ? -7.721 7.307 7.862 1.00 78.31 195 PHE A C 1
ATOM 1433 O O . PHE A 1 195 ? -8.580 8.053 7.394 1.00 78.31 195 PHE A O 1
ATOM 1440 N N . HIS A 1 196 ? -8.007 6.092 8.301 1.00 82.94 196 HIS A N 1
ATOM 1441 C CA . HIS A 1 196 ? -9.345 5.520 8.295 1.00 82.94 196 HIS A CA 1
ATOM 1442 C C . HIS A 1 196 ? -9.449 4.468 9.386 1.00 82.94 196 HIS A C 1
ATOM 1444 O O . HIS A 1 196 ? -8.449 3.855 9.760 1.00 82.94 196 HIS A O 1
ATOM 1450 N N . SER A 1 197 ? -10.662 4.238 9.844 1.00 87.38 197 SER A N 1
ATOM 1451 C CA . SER A 1 197 ? -10.978 3.242 10.851 1.00 87.38 197 SER A CA 1
ATOM 1452 C C . SER A 1 197 ? -12.183 2.446 10.385 1.00 87.38 197 SER A C 1
ATOM 1454 O O . SER A 1 197 ? -13.004 2.943 9.607 1.00 87.38 197 SER A O 1
ATOM 1456 N N . VAL A 1 198 ? -12.259 1.203 10.838 1.00 87.12 198 VAL A N 1
ATOM 1457 C CA . VAL A 1 198 ? -13.320 0.272 10.476 1.00 87.12 198 VAL A CA 1
ATOM 1458 C C . VAL A 1 198 ? -13.843 -0.451 11.709 1.00 87.12 198 VAL A C 1
ATOM 1460 O O . VAL A 1 198 ? -13.088 -0.713 12.648 1.00 87.12 198 VAL A O 1
ATOM 1463 N N . ALA A 1 199 ? -15.124 -0.798 11.693 1.00 87.31 199 ALA A N 1
ATOM 1464 C CA . ALA A 1 199 ? -15.756 -1.659 12.682 1.00 87.31 199 ALA A CA 1
ATOM 1465 C C . ALA A 1 199 ? -16.640 -2.694 11.988 1.00 87.31 199 ALA A C 1
ATOM 1467 O O . ALA A 1 199 ? -17.262 -2.393 10.972 1.00 87.31 199 ALA A O 1
ATOM 1468 N N . VAL A 1 200 ? -16.704 -3.898 12.553 1.00 84.44 200 VAL A N 1
ATOM 1469 C CA . VAL A 1 200 ? -17.616 -4.958 12.103 1.00 84.44 200 VAL A CA 1
ATOM 1470 C C . VAL A 1 200 ? -18.511 -5.351 13.266 1.00 84.44 200 VAL A C 1
ATOM 1472 O O . VAL A 1 200 ? -18.012 -5.640 14.361 1.00 84.44 200 VAL A O 1
ATOM 1475 N N . SER A 1 201 ? -19.819 -5.359 13.042 1.00 84.12 201 SER A N 1
ATOM 1476 C CA . SER A 1 201 ? -20.803 -5.799 14.031 1.00 84.12 201 SER A CA 1
ATOM 1477 C C . SER A 1 201 ? -21.065 -7.306 13.980 1.00 84.12 201 SER A C 1
ATOM 1479 O O . SER A 1 201 ? -20.628 -8.017 13.076 1.00 84.12 201 SER A O 1
ATOM 1481 N N . SER A 1 202 ? -21.742 -7.835 14.999 1.00 82.75 202 SER A N 1
ATOM 1482 C CA . SER A 1 202 ? -22.033 -9.266 15.143 1.00 82.75 202 SER A CA 1
ATOM 1483 C C . SER A 1 202 ? -22.999 -9.817 14.092 1.00 82.75 202 SER A C 1
ATOM 1485 O O . SER A 1 202 ? -23.034 -11.027 13.890 1.00 82.75 202 SER A O 1
ATOM 1487 N N . ASP A 1 203 ? -23.783 -8.949 13.457 1.00 84.00 203 ASP A N 1
ATOM 1488 C CA . ASP A 1 203 ? -24.683 -9.241 12.334 1.00 84.00 203 ASP A CA 1
ATOM 1489 C C . ASP A 1 203 ? -23.972 -9.218 10.966 1.00 84.00 203 ASP A C 1
ATOM 1491 O O . ASP A 1 203 ? -24.552 -9.656 9.976 1.00 84.00 203 ASP A O 1
ATOM 1495 N N . GLY A 1 204 ? -22.703 -8.794 10.913 1.00 82.44 204 GLY A N 1
ATOM 1496 C CA . GLY A 1 204 ? -21.896 -8.756 9.693 1.00 82.44 204 GLY A CA 1
ATOM 1497 C C . GLY A 1 204 ? -21.863 -7.404 8.979 1.00 82.44 204 GLY A C 1
ATOM 1498 O O . GLY A 1 204 ? -21.239 -7.318 7.921 1.00 82.44 204 GLY A O 1
ATOM 1499 N N . GLU A 1 205 ? -22.466 -6.352 9.542 1.00 82.44 205 GLU A N 1
ATOM 1500 C CA . GLU A 1 205 ? -22.392 -5.007 8.959 1.00 82.44 205 GLU A CA 1
ATOM 1501 C C . GLU A 1 205 ? -20.983 -4.405 9.104 1.00 82.44 205 GLU A C 1
ATOM 1503 O O . GLU A 1 205 ? -20.318 -4.534 10.139 1.00 82.44 205 GLU A O 1
ATOM 1508 N N . LEU A 1 206 ? -20.519 -3.740 8.041 1.00 84.19 206 LEU A N 1
ATOM 1509 C CA . LEU A 1 206 ? -19.209 -3.091 7.970 1.00 84.19 206 LEU A CA 1
ATOM 1510 C C . LEU A 1 206 ? -19.367 -1.570 8.027 1.00 84.19 206 LEU A C 1
ATOM 1512 O O . LEU A 1 206 ? -19.971 -0.959 7.148 1.00 84.19 206 LEU A O 1
ATOM 1516 N N . TYR A 1 207 ? -18.726 -0.953 9.013 1.00 85.06 207 TYR A N 1
ATOM 1517 C CA . TYR A 1 207 ? -18.682 0.493 9.194 1.00 85.06 207 TYR A CA 1
ATOM 1518 C C . TYR A 1 207 ? -17.279 1.009 8.902 1.00 85.06 207 TYR A C 1
ATOM 1520 O O . TYR A 1 207 ? -16.297 0.472 9.410 1.00 85.06 207 TYR A O 1
ATOM 1528 N N . THR A 1 208 ? -17.174 2.079 8.121 1.00 87.00 208 THR A N 1
ATOM 1529 C CA . THR A 1 208 ? -15.902 2.712 7.743 1.00 87.00 208 THR A CA 1
ATOM 1530 C C . THR A 1 208 ? -15.990 4.217 7.958 1.00 87.00 208 THR A C 1
ATOM 1532 O O . THR A 1 208 ? -16.968 4.841 7.553 1.00 87.00 208 THR A O 1
ATOM 1535 N N . TRP A 1 209 ? -14.964 4.831 8.543 1.00 87.44 209 TRP A N 1
ATOM 1536 C CA . TRP A 1 209 ? -14.892 6.287 8.688 1.00 87.44 209 TRP A CA 1
ATOM 1537 C C . TRP A 1 209 ? -13.462 6.811 8.544 1.00 87.44 209 TRP A C 1
ATOM 1539 O O . TRP A 1 209 ? -12.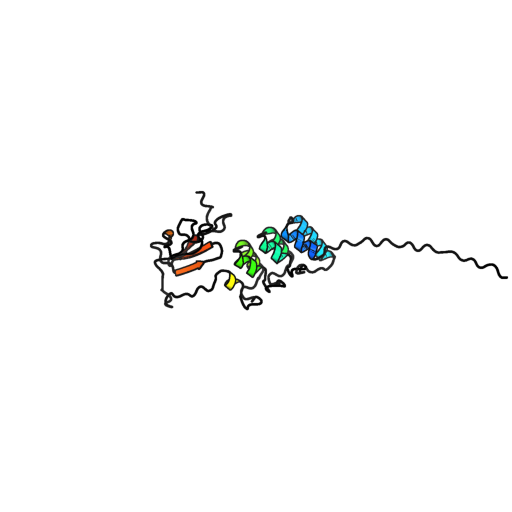490 6.062 8.631 1.00 87.44 209 TRP A O 1
ATOM 1549 N N . GLY A 1 210 ? -13.327 8.116 8.301 1.00 85.81 210 GLY A N 1
ATOM 1550 C CA . GLY A 1 210 ? -12.045 8.794 8.120 1.00 85.81 210 GLY A CA 1
ATOM 1551 C C . GLY A 1 210 ? -11.914 9.495 6.777 1.00 85.81 210 GLY A C 1
ATOM 1552 O O . GLY A 1 210 ? -12.865 10.087 6.268 1.00 85.81 210 GLY A O 1
ATOM 1553 N N . PHE A 1 211 ? -10.711 9.484 6.209 1.00 83.00 211 PHE A N 1
ATOM 1554 C CA . PHE A 1 211 ? -10.402 10.262 5.017 1.00 83.00 211 PHE A CA 1
ATOM 1555 C C . PHE A 1 211 ? -11.012 9.631 3.756 1.00 83.00 211 PHE A C 1
ATOM 1557 O O . PHE A 1 211 ? -10.414 8.746 3.146 1.00 83.00 211 PHE A O 1
ATOM 1564 N N . GLY A 1 212 ? -12.187 10.125 3.352 1.00 71.56 212 GLY A N 1
ATOM 1565 C CA . GLY A 1 212 ? -12.990 9.589 2.242 1.00 71.56 212 GLY A CA 1
ATOM 1566 C C . GLY A 1 212 ? -12.459 9.817 0.827 1.00 71.56 212 GLY A C 1
ATOM 1567 O O . GLY A 1 212 ? -12.762 9.026 -0.061 1.00 71.56 212 GLY A O 1
ATOM 1568 N N . ARG A 1 213 ? -11.605 10.830 0.621 1.00 72.06 213 ARG A N 1
ATOM 1569 C CA . ARG A 1 213 ? -11.280 11.355 -0.716 1.00 72.06 213 ARG A CA 1
ATOM 1570 C C . ARG A 1 213 ? -10.809 10.274 -1.696 1.00 72.06 213 ARG A C 1
ATOM 1572 O O . ARG A 1 213 ? -9.724 9.712 -1.527 1.00 72.06 213 ARG A O 1
ATOM 1579 N N . GLY A 1 214 ? -11.565 10.080 -2.776 1.00 65.56 214 GLY A N 1
ATOM 1580 C CA . GLY A 1 214 ? -11.236 9.119 -3.834 1.00 65.56 214 GLY A CA 1
ATOM 1581 C C . GLY A 1 214 ? -11.776 7.709 -3.582 1.00 65.56 214 GLY A C 1
ATOM 1582 O O . GLY A 1 214 ? -11.124 6.744 -3.975 1.00 65.56 214 GLY A O 1
ATOM 1583 N N . GLY A 1 215 ? -12.924 7.584 -2.903 1.00 68.69 215 GLY A N 1
ATOM 1584 C CA . GLY A 1 215 ? -13.660 6.317 -2.753 1.00 68.69 215 GLY A CA 1
ATOM 1585 C C . GLY A 1 215 ? -13.025 5.305 -1.794 1.00 68.69 215 GLY A C 1
ATOM 1586 O O . GLY A 1 215 ? -13.384 4.132 -1.781 1.00 68.69 215 GLY A O 1
ATOM 1587 N N . ARG A 1 216 ? -12.069 5.746 -0.975 1.00 69.25 216 ARG A N 1
ATOM 1588 C CA . ARG A 1 216 ? -11.237 4.893 -0.098 1.00 69.25 216 ARG A CA 1
ATOM 1589 C C . ARG A 1 216 ? -11.973 4.328 1.122 1.00 69.25 216 ARG A C 1
ATOM 1591 O O . ARG A 1 216 ? -11.407 3.493 1.816 1.00 69.25 216 ARG A O 1
ATOM 1598 N N . LEU A 1 217 ? -13.214 4.752 1.357 1.00 71.88 217 LEU A N 1
ATOM 1599 C CA . LEU A 1 217 ? -14.094 4.195 2.389 1.00 71.88 217 LEU A CA 1
ATOM 1600 C C . LEU A 1 217 ? -15.119 3.194 1.826 1.00 71.88 217 LEU A C 1
ATOM 1602 O O . LEU A 1 217 ? -15.923 2.667 2.576 1.00 71.88 217 LEU A O 1
ATOM 1606 N N . GLY A 1 218 ? -15.119 2.917 0.517 1.00 64.75 218 GLY A N 1
ATOM 1607 C CA . GLY A 1 218 ? -16.055 1.951 -0.079 1.00 64.75 218 GL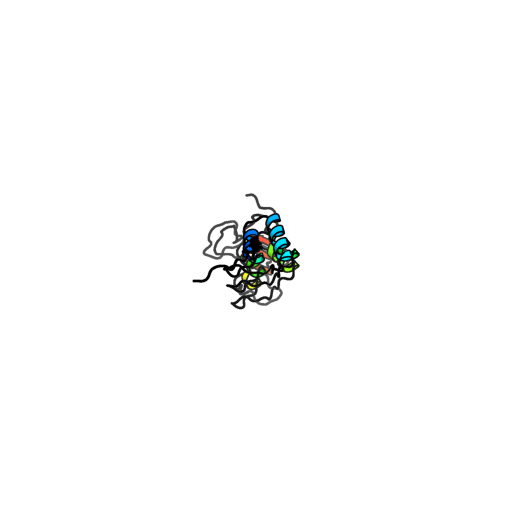Y A CA 1
ATOM 1608 C C . GLY A 1 218 ? -17.487 2.466 -0.273 1.00 64.75 218 GLY A C 1
ATOM 1609 O O . GLY A 1 218 ? -18.313 1.752 -0.831 1.00 64.75 218 GLY A O 1
ATOM 1610 N N . HIS A 1 219 ? -17.770 3.714 0.104 1.00 68.06 219 HIS A N 1
ATOM 1611 C CA . HIS A 1 219 ? -19.002 4.435 -0.216 1.00 68.06 219 HIS A CA 1
ATOM 1612 C C . HIS A 1 219 ? -18.684 5.726 -0.998 1.00 68.06 219 HIS A C 1
ATOM 1614 O O . HIS A 1 219 ? -17.545 6.208 -0.931 1.00 68.06 219 HIS A O 1
ATOM 1620 N N . PRO A 1 220 ? -19.648 6.291 -1.760 1.00 57.97 220 PRO A N 1
ATOM 1621 C CA . PRO A 1 220 ? -19.462 7.565 -2.451 1.00 57.97 220 PRO A CA 1
ATOM 1622 C C . PRO A 1 220 ? -18.972 8.641 -1.479 1.00 57.97 220 PRO A C 1
ATOM 1624 O O . PRO A 1 220 ? -19.320 8.612 -0.292 1.00 57.97 220 PRO A O 1
ATOM 1627 N N . ASP A 1 221 ? -18.159 9.579 -1.977 1.00 56.62 221 ASP A N 1
ATOM 1628 C CA . ASP A 1 221 ? -17.756 10.744 -1.193 1.00 56.62 221 ASP A CA 1
ATOM 1629 C C . ASP A 1 221 ? -19.038 11.421 -0.691 1.00 56.62 221 ASP A C 1
ATOM 1631 O O . ASP A 1 221 ? -19.866 11.859 -1.493 1.00 56.62 221 ASP A O 1
ATOM 1635 N N . ILE A 1 222 ? -19.228 11.467 0.631 1.00 50.28 222 ILE A N 1
ATOM 1636 C CA . ILE A 1 222 ? -20.327 12.226 1.223 1.00 50.28 222 ILE A CA 1
ATOM 1637 C C . ILE A 1 222 ? -19.990 13.690 0.942 1.00 50.28 222 ILE A C 1
ATOM 1639 O O . ILE A 1 222 ? -19.207 14.304 1.667 1.00 50.28 222 ILE A O 1
ATOM 1643 N N . GLN A 1 223 ? -20.527 14.226 -0.157 1.00 37.19 223 GLN A N 1
ATOM 1644 C CA . GLN A 1 223 ? -20.643 15.663 -0.351 1.00 37.19 223 GLN A CA 1
ATOM 1645 C C . GLN A 1 223 ? -21.485 16.171 0.819 1.00 37.19 223 GLN A C 1
ATOM 1647 O O . GLN A 1 223 ? -22.680 15.893 0.903 1.00 37.19 223 GLN A O 1
ATOM 1652 N N . ARG A 1 224 ? -20.827 16.834 1.766 1.00 39.38 224 ARG A N 1
ATOM 1653 C CA . ARG A 1 224 ? -21.485 17.839 2.591 1.00 39.38 224 ARG A CA 1
ATOM 1654 C C . ARG A 1 224 ? -21.310 19.179 1.905 1.00 39.38 224 ARG A C 1
ATOM 1656 O O . ARG A 1 224 ? -20.168 19.439 1.461 1.00 39.38 224 ARG A O 1
#

pLDDT: mean 79.39, std 19.05, range [29.72, 98.12]

Organism: Aegilops tauschii subsp. strangulata (NCBI:txid200361)

Radius of gyration: 27.18 Å; chains: 1; bounding box: 103×34×73 Å

InterPro domains:
  IPR000408 Regulator of chromosome condensation, RCC1 [PF00415] (153-200)
  IPR000408 Regulator of chromosome condensation, RCC1 [PF00415] (203-221)
  IPR000408 Regulator of chromosome condensation, RCC1 [PS50012] (152-203)
  IPR000408 Regulator of chromosome condensation, RCC1 [PS50012] (204-224)
  IPR002110 Ankyrin repeat [PF12796] (43-125)
  IPR002110 Ankyrin repeat [PS50088] (60-92)
  IPR002110 Ankyrin repeat [PS50088] (94-126)
  IPR002110 Ankyrin repeat [SM00248] (60-89)
  IPR002110 Ankyrin repeat [SM00248] (94-123)
  IPR009091 Regulator of chromosome condensation 1/beta-lactamase-inhibitor protein II [G3DSA:2.130.10.30] (139-224)
  IPR009091 Regulator of chromosome condensation 1/beta-lactamase-inhibitor protein II [SSF50985] (152-221)
  IPR036770 Ankyrin repeat-containing domain superfamily [G3DSA:1.25.40.20] (13-138)
  IPR036770 Ankyrin repeat-containing domain superfamily [SSF48403] (45-135)
  IPR051625 Diverse Signaling and Regulatory Domain-Containing Protein [PTHR22872] (53-220)